Protein AF-A0A8T7E1N5-F1 (afdb_monomer_lite)

Structure (mmCIF, N/CA/C/O backbone):
data_AF-A0A8T7E1N5-F1
#
_entry.id   AF-A0A8T7E1N5-F1
#
loop_
_atom_site.group_PDB
_atom_site.id
_atom_site.type_symbol
_atom_site.label_atom_id
_atom_site.label_alt_id
_atom_site.label_comp_id
_atom_site.label_asym_id
_atom_site.label_entity_id
_atom_site.label_seq_id
_atom_site.pdbx_PDB_ins_code
_atom_site.Cartn_x
_atom_site.Cartn_y
_atom_site.Cartn_z
_atom_site.occupancy
_atom_site.B_iso_or_equiv
_atom_site.auth_seq_id
_atom_site.auth_comp_id
_atom_site.auth_asym_id
_atom_site.auth_atom_id
_atom_site.pdbx_PDB_model_num
ATOM 1 N N . SER A 1 1 ? 5.417 -6.962 4.179 1.00 89.25 1 SER A N 1
ATOM 2 C CA . SER A 1 1 ? 5.947 -7.867 3.129 1.00 89.25 1 SER A CA 1
ATOM 3 C C . SER A 1 1 ? 5.196 -9.184 3.129 1.00 89.25 1 SER A C 1
ATOM 5 O O . SER A 1 1 ? 4.909 -9.672 2.048 1.00 89.25 1 SER A O 1
ATOM 7 N N . LEU A 1 2 ? 4.830 -9.715 4.304 1.00 91.94 2 LEU A N 1
ATOM 8 C CA . LEU A 1 2 ? 3.988 -10.911 4.443 1.00 91.94 2 LEU A CA 1
ATOM 9 C C . LEU A 1 2 ? 2.690 -10.821 3.627 1.00 91.94 2 LEU A C 1
ATOM 11 O O . LEU A 1 2 ? 2.473 -11.670 2.775 1.00 91.94 2 LEU A O 1
ATOM 15 N N . GLY A 1 3 ? 1.906 -9.746 3.774 1.00 92.69 3 GLY A N 1
ATOM 16 C CA . GLY A 1 3 ? 0.669 -9.562 2.994 1.00 92.69 3 GLY A CA 1
ATOM 17 C C . GLY A 1 3 ? 0.861 -9.406 1.478 1.00 92.69 3 GLY A C 1
ATOM 18 O O . GLY A 1 3 ? -0.068 -9.621 0.713 1.00 92.69 3 GLY A O 1
ATOM 19 N N . ARG A 1 4 ? 2.085 -9.107 1.020 1.00 94.19 4 ARG A N 1
ATOM 20 C CA . ARG A 1 4 ? 2.441 -9.075 -0.413 1.00 94.19 4 ARG A CA 1
ATOM 21 C C . ARG A 1 4 ? 3.038 -10.388 -0.912 1.00 94.19 4 ARG A C 1
ATOM 23 O O . ARG A 1 4 ? 3.431 -10.453 -2.067 1.00 94.19 4 ARG A O 1
ATOM 30 N N . LEU A 1 5 ? 3.180 -11.387 -0.037 1.00 94.00 5 LEU A N 1
ATOM 31 C CA . LEU A 1 5 ? 3.915 -12.629 -0.303 1.00 94.00 5 LEU A CA 1
ATOM 32 C C . LEU A 1 5 ? 5.383 -12.385 -0.711 1.00 94.00 5 LEU A C 1
ATOM 34 O O . LEU A 1 5 ? 6.005 -13.180 -1.404 1.00 94.00 5 LEU A O 1
ATOM 38 N N . GLU A 1 6 ? 5.960 -11.279 -0.235 1.00 93.62 6 GLU A N 1
ATOM 39 C CA . GLU A 1 6 ? 7.342 -10.859 -0.509 1.00 93.62 6 GLU A CA 1
ATOM 40 C C . GLU A 1 6 ? 8.284 -11.113 0.681 1.00 93.62 6 GLU A C 1
ATOM 42 O O . GLU A 1 6 ? 9.422 -10.632 0.691 1.00 93.62 6 GLU A O 1
ATOM 47 N N . ALA A 1 7 ? 7.789 -11.737 1.752 1.00 92.44 7 ALA A N 1
ATOM 48 C CA . ALA A 1 7 ? 8.560 -11.922 2.973 1.00 92.44 7 ALA A CA 1
ATOM 49 C C . ALA A 1 7 ? 9.715 -12.910 2.771 1.00 92.44 7 ALA A C 1
ATOM 51 O O . ALA A 1 7 ? 9.622 -13.881 2.032 1.00 92.44 7 ALA A O 1
ATOM 52 N N . HIS A 1 8 ? 10.807 -12.654 3.480 1.00 89.94 8 HIS A N 1
ATOM 53 C CA . HIS A 1 8 ? 11.999 -13.497 3.513 1.00 89.94 8 HIS A CA 1
ATOM 54 C C . HIS A 1 8 ? 12.567 -13.490 4.942 1.00 89.94 8 HIS A C 1
ATOM 56 O O . HIS A 1 8 ? 12.111 -12.708 5.777 1.00 89.94 8 HIS A O 1
ATOM 62 N N . ALA A 1 9 ? 13.596 -14.293 5.225 1.00 87.44 9 ALA A N 1
ATOM 63 C CA . ALA A 1 9 ? 14.106 -14.534 6.586 1.00 87.44 9 ALA A CA 1
ATOM 64 C C . ALA A 1 9 ? 14.520 -13.283 7.397 1.00 87.44 9 ALA A C 1
ATOM 66 O O . ALA A 1 9 ? 14.620 -13.343 8.615 1.00 87.44 9 ALA A O 1
ATOM 67 N N . ALA A 1 10 ? 14.760 -12.142 6.744 1.00 87.06 10 ALA A N 1
ATOM 68 C CA . ALA A 1 10 ? 15.100 -10.878 7.407 1.00 87.06 10 ALA A CA 1
ATOM 69 C C . ALA A 1 10 ? 13.971 -9.829 7.337 1.00 87.06 10 ALA A C 1
ATOM 71 O O . ALA A 1 10 ? 14.229 -8.635 7.518 1.00 87.06 10 ALA A O 1
ATOM 72 N N . SER A 1 11 ? 12.744 -10.256 7.029 1.00 90.00 11 SER A N 1
ATOM 73 C CA . SER A 1 11 ? 11.534 -9.438 7.147 1.00 90.00 11 SER A CA 1
ATOM 74 C C . SER A 1 11 ? 11.062 -9.366 8.597 1.00 90.00 11 SER A C 1
ATOM 76 O O . SER A 1 11 ? 11.137 -10.341 9.338 1.00 90.00 11 SER A O 1
ATOM 78 N N . ASP A 1 12 ? 10.573 -8.196 8.980 1.00 91.12 12 ASP A N 1
ATOM 79 C CA . ASP A 1 12 ? 9.746 -7.981 10.159 1.00 91.12 12 ASP A CA 1
ATOM 80 C C . ASP A 1 12 ? 8.282 -8.362 9.892 1.00 91.12 12 ASP A C 1
ATOM 82 O O . ASP A 1 12 ? 7.822 -8.455 8.747 1.00 91.12 12 ASP A O 1
ATOM 86 N N . CYS A 1 13 ? 7.561 -8.612 10.980 1.00 91.88 13 CYS A N 1
ATOM 87 C CA . CYS A 1 13 ? 6.135 -8.880 11.006 1.00 91.88 13 CYS A CA 1
ATOM 88 C C . CYS A 1 13 ? 5.396 -7.608 11.441 1.00 91.88 13 CYS A C 1
ATOM 90 O O . CYS A 1 13 ? 5.174 -7.369 12.627 1.00 91.88 13 CYS A O 1
ATOM 92 N N . ASP A 1 14 ? 5.058 -6.770 10.459 1.00 92.88 14 ASP A N 1
ATOM 93 C CA . ASP A 1 14 ? 4.202 -5.598 10.653 1.00 92.88 14 ASP A CA 1
ATOM 94 C C . ASP A 1 14 ? 2.748 -6.053 10.857 1.00 92.88 14 ASP A C 1
ATOM 96 O O . ASP A 1 14 ? 2.143 -6.616 9.941 1.00 92.88 14 ASP A O 1
ATOM 100 N N . LEU A 1 15 ? 2.189 -5.810 12.048 1.00 93.44 15 LEU A N 1
ATOM 101 C CA . LEU A 1 15 ? 0.857 -6.278 12.435 1.00 93.44 15 LEU A CA 1
ATOM 102 C C . LEU A 1 15 ? -0.065 -5.132 12.834 1.00 93.44 15 LEU A C 1
ATOM 104 O O . LEU A 1 15 ? 0.279 -4.287 13.659 1.00 93.44 15 LEU A O 1
ATOM 108 N N . LEU A 1 16 ? -1.278 -5.155 12.286 1.00 93.88 16 LEU A N 1
ATOM 109 C CA . LEU A 1 16 ? -2.403 -4.375 12.787 1.00 93.88 16 LEU A CA 1
ATOM 110 C C . LEU A 1 16 ? -3.266 -5.287 13.657 1.00 93.88 16 LEU A C 1
ATOM 112 O O . LEU A 1 16 ? -3.739 -6.324 13.197 1.00 93.88 16 LEU A O 1
ATOM 116 N N . VAL A 1 17 ? -3.479 -4.892 14.910 1.00 93.50 17 VAL A N 1
ATOM 117 C CA . VAL A 1 17 ? -4.369 -5.600 15.838 1.00 93.50 17 VAL A CA 1
ATOM 118 C C . VAL A 1 17 ? -5.666 -4.819 15.920 1.00 93.50 17 VAL A C 1
ATOM 120 O O . VAL A 1 17 ? -5.665 -3.717 16.456 1.00 93.50 17 VAL A O 1
ATOM 123 N N . ALA A 1 18 ? -6.757 -5.362 15.387 1.00 92.62 18 ALA A N 1
ATOM 124 C CA . ALA A 1 18 ? -8.025 -4.650 15.254 1.00 92.62 18 ALA A CA 1
ATOM 125 C C . ALA A 1 18 ? -9.176 -5.360 15.982 1.00 92.62 18 ALA A C 1
ATOM 127 O O . ALA A 1 18 ? -9.194 -6.587 16.085 1.00 92.62 18 ALA A O 1
ATOM 128 N N . GLY A 1 19 ? -10.145 -4.584 16.474 1.00 90.44 19 GLY A N 1
ATOM 129 C CA . GLY A 1 19 ? -11.335 -5.099 17.152 1.00 90.44 19 GLY A CA 1
ATOM 130 C C . GLY A 1 19 ? -12.555 -4.189 17.000 1.00 90.44 19 GLY A C 1
ATOM 131 O O . GLY A 1 19 ? -12.433 -2.970 16.890 1.00 90.44 19 GLY A O 1
ATOM 132 N N . GLU A 1 20 ? -13.746 -4.794 16.998 1.00 85.81 20 GLU A N 1
ATOM 133 C CA . GLU A 1 20 ? -15.039 -4.081 16.938 1.00 85.81 20 GLU A CA 1
ATOM 134 C C . GLU A 1 20 ? -15.390 -3.380 18.264 1.00 85.81 20 GLU A C 1
ATOM 136 O O . GLU A 1 20 ? -16.176 -2.439 18.280 1.00 85.81 20 GLU A O 1
ATOM 141 N N . GLY A 1 21 ? -14.815 -3.833 19.380 1.00 83.69 21 GLY A N 1
ATOM 142 C CA . GLY A 1 21 ? -15.093 -3.322 20.721 1.00 83.69 21 GLY A CA 1
ATOM 143 C C . GLY A 1 21 ? -13.823 -3.080 21.538 1.00 83.69 21 GLY A C 1
ATOM 144 O O . GLY A 1 21 ? -12.715 -3.128 20.997 1.00 83.69 21 GLY A O 1
ATOM 145 N N . PRO A 1 22 ? -13.967 -2.823 22.851 1.00 81.25 22 PRO A N 1
ATOM 146 C CA . PRO A 1 22 ? -12.834 -2.685 23.751 1.00 81.25 22 PRO A CA 1
ATOM 147 C C . PRO A 1 22 ? -11.956 -3.934 23.689 1.00 81.25 22 PRO A C 1
ATOM 149 O O . PRO A 1 22 ? -12.393 -5.042 23.995 1.00 81.25 22 PRO A O 1
ATOM 152 N N . LEU A 1 23 ? -10.710 -3.741 23.279 1.00 85.75 23 LEU A N 1
ATOM 153 C CA . LEU A 1 23 ? -9.689 -4.769 23.335 1.00 85.75 23 LEU A CA 1
ATOM 154 C C . LEU A 1 23 ? -9.072 -4.774 24.736 1.00 85.75 23 LEU A C 1
ATOM 156 O O . LEU A 1 23 ? -8.854 -3.710 25.320 1.00 85.75 23 LEU A O 1
ATOM 160 N N . GLY A 1 24 ? -8.813 -5.965 25.281 1.00 84.38 24 GLY A N 1
ATOM 161 C CA . GLY A 1 24 ? -8.107 -6.094 26.556 1.00 84.38 24 GLY A CA 1
ATOM 162 C C . GLY A 1 24 ? -6.736 -5.423 26.476 1.00 84.38 24 GLY A C 1
ATOM 163 O O . GLY A 1 24 ? -6.079 -5.501 25.438 1.00 84.38 24 GLY A O 1
ATOM 164 N N . THR A 1 25 ? -6.296 -4.782 27.559 1.00 80.94 25 THR A N 1
ATOM 165 C CA . THR A 1 25 ? -5.024 -4.032 27.609 1.00 80.94 25 THR A CA 1
ATOM 166 C C . THR A 1 25 ? -3.816 -4.878 27.216 1.00 80.94 25 THR A C 1
ATOM 168 O O . THR A 1 25 ? -2.847 -4.360 26.669 1.00 80.94 25 THR A O 1
ATOM 171 N N . ASP A 1 26 ? -3.914 -6.190 27.423 1.00 90.25 26 ASP A N 1
ATOM 172 C CA . ASP A 1 26 ? -2.801 -7.120 27.264 1.00 90.25 26 ASP A CA 1
ATOM 173 C C . ASP A 1 26 ? -2.834 -7.857 25.917 1.00 90.25 26 ASP A C 1
ATOM 175 O O . ASP A 1 26 ? -1.908 -8.608 25.607 1.00 90.25 26 ASP A O 1
ATOM 179 N N . ILE A 1 27 ? -3.870 -7.649 25.083 1.00 91.25 27 ILE A N 1
ATOM 180 C CA . ILE A 1 27 ? -4.020 -8.405 23.825 1.00 91.25 27 ILE A CA 1
ATOM 181 C C . ILE A 1 27 ? -2.819 -8.204 22.909 1.00 91.25 27 ILE A C 1
ATOM 183 O O . ILE A 1 27 ? -2.374 -9.129 22.234 1.00 91.25 27 ILE A O 1
ATOM 187 N N . ARG A 1 28 ? -2.272 -6.987 22.911 1.00 90.44 28 ARG A N 1
ATOM 188 C CA . ARG A 1 28 ? -1.139 -6.648 22.071 1.00 90.44 28 ARG A CA 1
ATOM 189 C C . ARG A 1 28 ? 0.114 -7.394 22.515 1.00 90.44 28 ARG A C 1
ATOM 191 O O . ARG A 1 28 ? 0.729 -8.074 21.702 1.00 90.44 28 ARG A O 1
ATOM 198 N N . ALA A 1 29 ? 0.425 -7.333 23.808 1.00 90.62 29 ALA A N 1
ATOM 199 C CA . ALA A 1 29 ? 1.551 -8.058 24.383 1.00 90.62 29 ALA A CA 1
ATOM 200 C C . ALA A 1 29 ? 1.435 -9.572 24.133 1.00 90.62 29 ALA A C 1
ATOM 202 O O . ALA A 1 29 ? 2.428 -10.228 23.830 1.00 90.62 29 ALA A O 1
ATOM 203 N N . HIS A 1 30 ? 0.218 -10.119 24.197 1.00 92.25 30 HIS A N 1
ATOM 204 C CA . HIS A 1 30 ? -0.034 -11.524 23.897 1.00 92.25 30 HIS A CA 1
ATOM 205 C C . HIS A 1 30 ? 0.232 -11.883 22.424 1.00 92.25 30 HIS A C 1
ATOM 207 O O . HIS A 1 30 ? 0.884 -12.892 22.142 1.00 92.25 30 HIS A O 1
ATOM 213 N N . ILE A 1 31 ? -0.231 -11.057 21.480 1.00 91.81 31 ILE A N 1
ATOM 214 C CA . ILE A 1 31 ? 0.029 -11.254 20.045 1.00 91.81 31 ILE A CA 1
ATOM 215 C C . ILE A 1 31 ? 1.526 -11.136 19.754 1.00 91.81 31 ILE A C 1
ATOM 217 O O . ILE A 1 31 ? 2.079 -12.010 19.093 1.00 91.81 31 ILE A O 1
ATOM 221 N N . ASP A 1 32 ? 2.197 -10.119 20.296 1.00 90.12 32 ASP A N 1
ATOM 222 C CA . ASP A 1 32 ? 3.636 -9.928 20.099 1.00 90.12 32 ASP A CA 1
ATOM 223 C C . ASP A 1 32 ? 4.443 -11.120 20.651 1.00 90.12 32 ASP A C 1
ATOM 225 O O . ASP A 1 32 ? 5.369 -11.598 19.994 1.00 90.12 32 ASP A O 1
ATOM 229 N N . ALA A 1 33 ? 4.060 -11.660 21.816 1.00 92.00 33 ALA A N 1
ATOM 230 C CA . ALA A 1 33 ? 4.675 -12.862 22.383 1.00 92.00 33 ALA A CA 1
ATOM 231 C C . ALA A 1 33 ? 4.447 -14.108 21.509 1.00 92.00 33 ALA A C 1
ATOM 233 O O . ALA A 1 33 ? 5.361 -14.914 21.340 1.00 92.00 33 ALA A O 1
ATOM 234 N N . THR A 1 34 ? 3.255 -14.246 20.923 1.00 92.12 34 THR A N 1
ATOM 235 C CA . THR A 1 34 ? 2.924 -15.351 20.008 1.00 92.12 34 THR A CA 1
ATOM 236 C C . THR A 1 34 ? 3.766 -15.274 18.734 1.00 92.12 34 THR A C 1
ATOM 238 O O . THR A 1 34 ? 4.371 -16.256 18.323 1.00 92.12 34 THR A O 1
ATOM 241 N N . VAL A 1 35 ? 3.883 -14.085 18.143 1.00 90.00 35 VAL A N 1
ATOM 242 C CA . VAL A 1 35 ? 4.696 -13.839 16.941 1.00 90.00 35 VAL A CA 1
ATOM 243 C C . VAL A 1 35 ? 6.171 -14.136 17.210 1.00 90.00 35 VAL A C 1
ATOM 245 O O . VAL A 1 35 ? 6.831 -14.781 16.397 1.00 90.00 35 VAL A O 1
ATOM 248 N N . ALA A 1 36 ? 6.679 -13.719 18.372 1.00 91.12 36 ALA A N 1
ATOM 249 C CA . ALA A 1 36 ? 8.046 -14.014 18.780 1.00 91.12 36 ALA A CA 1
ATOM 250 C C . ALA A 1 36 ? 8.290 -15.522 18.978 1.00 91.12 36 ALA A C 1
ATOM 252 O O . ALA A 1 36 ? 9.360 -16.013 18.616 1.00 91.12 36 ALA A O 1
ATOM 253 N N . ALA A 1 37 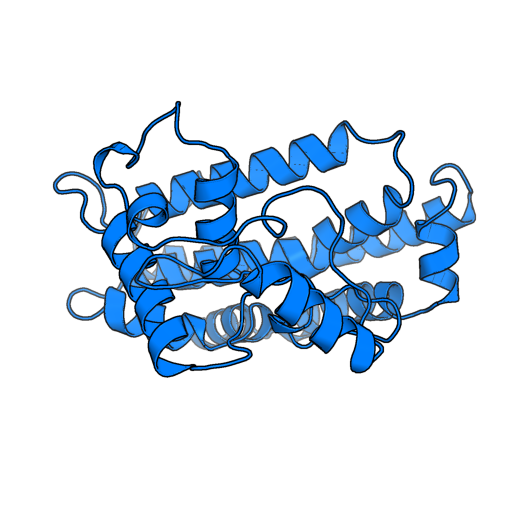? 7.311 -16.263 19.513 1.00 93.44 37 ALA A N 1
ATOM 254 C CA . ALA A 1 37 ? 7.402 -17.713 19.693 1.00 93.44 37 ALA A CA 1
ATOM 255 C C . ALA A 1 37 ? 7.502 -18.475 18.357 1.00 93.44 37 ALA A C 1
ATOM 257 O O . ALA A 1 37 ? 8.192 -19.488 18.288 1.00 93.44 37 ALA A O 1
ATOM 258 N N . GLU A 1 38 ? 6.907 -17.941 17.288 1.00 90.25 38 GLU A N 1
ATOM 259 C CA . GLU A 1 38 ? 7.023 -18.463 15.916 1.00 90.25 38 GLU A CA 1
ATOM 260 C C . GLU A 1 38 ? 8.344 -18.070 15.220 1.00 90.25 38 GLU A C 1
ATOM 262 O O . GLU A 1 38 ? 8.539 -18.309 14.028 1.00 90.25 38 GLU A O 1
ATOM 267 N N . GLY A 1 39 ? 9.273 -17.426 15.938 1.00 89.94 39 GLY A N 1
ATOM 268 C CA . GLY A 1 39 ? 10.560 -16.988 15.391 1.00 89.94 39 GLY A CA 1
ATOM 269 C C . GLY A 1 39 ? 10.454 -15.811 14.417 1.00 89.94 39 GLY A C 1
ATOM 270 O O . GLY A 1 39 ? 11.430 -15.478 13.739 1.00 89.94 39 GLY A O 1
ATOM 271 N N . LEU A 1 40 ? 9.290 -15.160 14.341 1.00 89.38 40 LEU A N 1
ATOM 272 C CA . LEU A 1 40 ? 9.094 -13.971 13.527 1.00 89.38 40 LEU A CA 1
ATOM 273 C C . LEU A 1 40 ? 9.632 -12.739 14.255 1.00 89.38 40 LEU A C 1
ATOM 275 O O . LEU A 1 40 ? 9.419 -12.529 15.450 1.00 89.38 40 LEU A O 1
ATOM 279 N N . ARG A 1 41 ? 10.319 -11.871 13.510 1.00 89.75 41 ARG A N 1
ATOM 280 C CA . ARG A 1 41 ? 10.803 -10.602 14.050 1.00 89.75 41 ARG A CA 1
ATOM 281 C C . ARG A 1 41 ? 9.623 -9.653 14.257 1.00 89.75 41 ARG A C 1
ATOM 283 O O . ARG A 1 41 ? 8.919 -9.345 13.300 1.00 89.75 41 ARG A O 1
ATOM 290 N N . ALA A 1 42 ? 9.454 -9.151 15.477 1.00 86.06 42 ALA A N 1
ATOM 291 C CA . ALA A 1 42 ? 8.433 -8.155 15.786 1.00 86.06 42 ALA A CA 1
ATOM 292 C C . ALA A 1 42 ? 8.594 -6.878 14.941 1.00 86.06 42 ALA A C 1
ATOM 294 O O . ALA A 1 42 ? 9.706 -6.519 14.528 1.00 86.06 42 ALA A O 1
ATOM 295 N N . ALA A 1 43 ? 7.475 -6.184 14.723 1.00 85.25 43 ALA A N 1
ATOM 296 C CA . ALA A 1 43 ? 7.471 -4.831 14.185 1.00 85.25 43 ALA A CA 1
ATOM 297 C C . ALA A 1 43 ? 8.355 -3.900 15.030 1.00 85.25 43 ALA A C 1
ATOM 299 O O . ALA A 1 43 ? 8.685 -4.172 16.190 1.00 85.25 43 ALA A O 1
ATOM 300 N N . LYS A 1 44 ? 8.729 -2.761 14.450 1.00 84.75 44 LYS A N 1
ATOM 301 C CA . LYS A 1 44 ? 9.399 -1.713 15.220 1.00 84.75 44 LYS A CA 1
ATOM 302 C C . LYS A 1 44 ? 8.479 -1.188 16.327 1.00 84.75 44 LYS A C 1
ATOM 304 O O . LYS A 1 44 ? 7.259 -1.203 16.195 1.00 84.75 44 LYS A O 1
ATOM 309 N N . ALA A 1 45 ? 9.087 -0.694 17.404 1.00 85.00 45 ALA A N 1
ATOM 310 C CA . ALA A 1 45 ? 8.379 -0.138 18.560 1.00 85.00 45 ALA A CA 1
ATOM 311 C C . ALA A 1 45 ? 7.749 1.245 18.295 1.00 85.00 45 ALA A C 1
ATOM 313 O O . ALA A 1 45 ? 7.231 1.870 19.218 1.00 85.00 45 ALA A O 1
ATOM 314 N N . ASP A 1 46 ? 7.806 1.733 17.057 1.00 84.94 46 ASP A N 1
ATOM 315 C CA . ASP A 1 46 ? 7.258 3.002 16.602 1.00 84.94 46 ASP A CA 1
ATOM 316 C C . ASP A 1 46 ? 6.328 2.829 15.386 1.00 84.94 46 ASP A C 1
ATOM 318 O O . ASP A 1 46 ? 6.282 1.791 14.722 1.00 84.94 46 ASP A O 1
ATOM 322 N N . GLY A 1 47 ? 5.568 3.881 15.082 1.00 86.81 47 GLY A N 1
ATOM 323 C CA . GLY A 1 47 ? 4.719 3.946 13.894 1.00 86.81 47 GLY A CA 1
ATOM 324 C C . GLY A 1 47 ? 3.318 3.361 14.074 1.00 86.81 47 GLY A C 1
ATOM 325 O O . GLY A 1 47 ? 2.804 3.210 15.176 1.00 86.81 47 GLY A O 1
ATOM 326 N N . ILE A 1 48 ? 2.659 3.081 12.950 1.00 90.19 48 ILE A N 1
ATOM 327 C CA . ILE A 1 48 ? 1.218 2.777 12.916 1.00 90.19 48 ILE A CA 1
ATOM 328 C C . ILE A 1 48 ? 0.854 1.396 13.467 1.00 90.19 48 ILE A C 1
ATOM 330 O O . ILE A 1 48 ? -0.317 1.143 13.749 1.00 90.19 48 ILE A O 1
ATOM 334 N N . TYR A 1 49 ? 1.851 0.523 13.603 1.00 90.88 49 TYR A N 1
ATOM 335 C CA . TYR A 1 49 ? 1.681 -0.868 13.994 1.00 90.88 49 TYR A CA 1
ATOM 336 C C . TYR A 1 49 ? 1.815 -1.085 15.487 1.00 90.88 49 TYR A C 1
ATOM 338 O O . TYR A 1 49 ? 1.812 -2.235 15.867 1.00 90.88 49 TYR A O 1
ATOM 346 N N . THR A 1 50 ? 1.986 -0.074 16.338 1.00 88.06 50 THR A N 1
ATOM 347 C CA . THR A 1 50 ? 2.241 -0.272 17.782 1.00 88.06 50 THR A CA 1
ATOM 348 C C . THR A 1 50 ? 0.971 -0.311 18.626 1.00 88.06 50 THR A C 1
ATOM 350 O O . THR A 1 50 ? 0.947 -0.918 19.692 1.00 88.06 50 THR A O 1
ATOM 353 N N . GLU A 1 51 ? -0.106 0.288 18.132 1.00 88.31 51 GLU A N 1
ATOM 354 C CA . GLU A 1 51 ? -1.368 0.419 18.852 1.00 88.31 51 GLU A CA 1
ATOM 355 C C . GLU A 1 51 ? -2.420 -0.541 18.304 1.00 88.31 51 GLU A C 1
ATOM 357 O O . GLU A 1 51 ? -2.376 -0.972 17.148 1.00 88.31 51 GLU A O 1
ATOM 362 N N . THR A 1 52 ? -3.391 -0.869 19.151 1.00 91.31 52 THR A N 1
ATOM 363 C CA . THR A 1 52 ? -4.597 -1.563 18.714 1.00 91.31 52 THR A CA 1
ATOM 364 C C . THR A 1 52 ? -5.539 -0.600 18.005 1.00 91.31 52 THR A C 1
ATOM 366 O O . THR A 1 52 ? -5.704 0.537 18.438 1.00 91.31 52 THR A O 1
ATOM 369 N N . LEU A 1 53 ? -6.211 -1.079 16.969 1.00 91.88 53 LEU A N 1
ATOM 370 C CA . LEU A 1 53 ? -7.108 -0.312 16.130 1.00 91.88 53 LEU A CA 1
ATOM 371 C C . LEU A 1 53 ? -8.569 -0.571 16.500 1.00 91.88 53 LEU A C 1
ATOM 373 O O . LEU A 1 53 ? -9.016 -1.720 16.557 1.00 91.88 53 LEU A O 1
ATOM 377 N N . ARG A 1 54 ? -9.331 0.505 16.697 1.00 91.62 54 ARG A N 1
ATOM 378 C CA . ARG A 1 54 ? -10.780 0.441 16.907 1.00 91.62 54 ARG A CA 1
ATOM 379 C C . ARG A 1 54 ? -11.515 0.956 15.685 1.00 91.62 54 ARG A C 1
ATOM 381 O O . ARG A 1 54 ? -11.159 1.991 15.121 1.00 91.62 54 ARG A O 1
ATOM 388 N N . ARG A 1 55 ? -12.586 0.258 15.308 1.00 92.38 55 ARG A N 1
ATOM 389 C CA . ARG A 1 55 ? -13.376 0.592 14.115 1.00 92.38 55 ARG A CA 1
ATOM 390 C C . ARG A 1 55 ? -13.949 2.009 14.179 1.00 92.38 55 ARG A C 1
ATOM 392 O O . ARG A 1 55 ? -13.888 2.737 13.198 1.00 92.38 55 ARG A O 1
ATOM 399 N N . THR A 1 56 ? -14.436 2.419 15.350 1.00 91.94 56 THR A N 1
ATOM 400 C CA . THR A 1 56 ? -15.025 3.749 15.578 1.00 91.94 56 THR A CA 1
ATOM 401 C C . THR A 1 56 ? -14.030 4.892 15.392 1.00 91.94 56 THR A C 1
ATOM 403 O O . THR A 1 56 ? -14.422 5.963 14.952 1.00 91.94 56 THR A O 1
ATOM 406 N N . GLU A 1 57 ? -12.754 4.680 15.721 1.00 90.94 57 GLU A N 1
ATOM 407 C CA . GLU A 1 57 ? -11.696 5.690 15.574 1.00 90.94 57 GLU A CA 1
ATOM 408 C C . GLU A 1 57 ? -11.212 5.768 14.119 1.00 90.94 57 GLU A C 1
ATOM 410 O O . GLU A 1 57 ? -10.980 6.856 13.589 1.00 90.94 57 GLU A O 1
ATOM 415 N N . LEU A 1 58 ? -11.102 4.607 13.462 1.00 93.00 58 LEU A N 1
ATOM 416 C CA . LEU A 1 58 ? -10.680 4.499 12.067 1.00 93.00 58 LEU A CA 1
ATOM 417 C C . LEU A 1 58 ? -11.697 5.115 11.097 1.00 93.00 58 LEU A C 1
ATOM 419 O O . LEU A 1 58 ? -11.302 5.715 10.098 1.00 93.00 58 LEU A O 1
ATOM 423 N N . LEU A 1 59 ? -12.988 4.932 11.386 1.00 94.81 59 LEU A N 1
ATOM 424 C CA . LEU A 1 59 ? -14.109 5.290 10.515 1.00 94.81 59 LEU A CA 1
ATOM 425 C C . LEU A 1 59 ? -14.898 6.504 11.021 1.00 94.81 59 LEU A C 1
ATOM 427 O O . LEU A 1 59 ? -16.047 6.691 10.627 1.00 94.81 59 LEU A O 1
ATOM 431 N N . ASP A 1 60 ? -14.310 7.323 11.895 1.00 94.56 60 ASP A N 1
ATOM 432 C CA . ASP A 1 60 ? -14.947 8.537 12.410 1.00 94.56 60 ASP A CA 1
ATOM 433 C C . ASP A 1 60 ? -15.312 9.487 11.246 1.00 94.56 60 ASP A C 1
ATOM 435 O O . ASP A 1 60 ? -14.414 9.993 10.560 1.00 94.56 60 ASP A O 1
ATOM 439 N N . PRO A 1 61 ? -16.607 9.752 10.981 1.00 94.06 61 PRO A N 1
ATOM 440 C CA . PRO A 1 61 ? -17.019 10.640 9.896 1.00 94.06 61 PRO A CA 1
ATOM 441 C C . PRO A 1 61 ? -16.510 12.075 10.069 1.00 94.06 61 PRO A C 1
ATOM 443 O O . PRO A 1 61 ? -16.280 12.755 9.072 1.00 94.06 61 PRO A O 1
ATOM 446 N N . ALA A 1 62 ? -16.279 12.532 11.306 1.00 93.25 62 ALA A N 1
ATOM 447 C CA . ALA A 1 62 ? -15.789 13.884 11.583 1.00 93.25 62 ALA A CA 1
ATOM 448 C C . ALA A 1 62 ? -14.340 14.105 11.115 1.00 93.25 62 ALA A C 1
ATOM 450 O O . ALA A 1 62 ? -13.884 15.245 11.012 1.00 93.25 62 ALA A O 1
ATOM 451 N N . ARG A 1 63 ? -13.604 13.025 10.823 1.00 92.50 63 ARG A N 1
ATOM 452 C CA . ARG A 1 63 ? -12.226 13.083 10.316 1.00 92.50 63 ARG A CA 1
ATOM 453 C C . ARG A 1 63 ? -12.148 13.118 8.794 1.00 92.50 63 ARG A C 1
ATOM 455 O O . ARG A 1 63 ? -11.073 13.374 8.255 1.00 92.50 63 ARG A O 1
ATOM 462 N N . ARG A 1 64 ? -13.263 12.889 8.095 1.00 92.06 64 ARG A N 1
ATOM 463 C CA . ARG A 1 64 ? -13.296 12.835 6.632 1.00 92.06 64 ARG A CA 1
ATOM 464 C C . ARG A 1 64 ? -12.884 14.178 6.033 1.00 92.06 64 ARG A C 1
ATOM 466 O O . ARG A 1 64 ? -13.479 15.202 6.345 1.00 92.06 64 ARG A O 1
ATOM 473 N N . GLY A 1 65 ? -11.829 14.167 5.215 1.00 87.94 65 GLY A N 1
ATOM 474 C CA . GLY A 1 65 ? -11.252 15.376 4.611 1.00 87.94 65 GLY A CA 1
ATOM 475 C C . GLY A 1 65 ? -10.555 16.324 5.600 1.00 87.94 65 GLY A C 1
ATOM 476 O O . GLY A 1 65 ? -10.147 17.419 5.218 1.00 87.94 65 GLY A O 1
ATOM 477 N N . SER A 1 66 ? -10.399 15.942 6.873 1.00 91.38 66 SER A N 1
ATOM 478 C CA . SER A 1 66 ? -9.806 16.817 7.884 1.00 91.38 66 SER A CA 1
ATOM 479 C C . SER A 1 66 ? -8.287 16.917 7.734 1.00 91.38 66 SER A C 1
ATOM 481 O O . SER A 1 66 ? -7.564 15.919 7.745 1.00 91.38 66 SER A O 1
ATOM 483 N N . LEU A 1 67 ? -7.775 18.150 7.700 1.00 90.31 67 LEU A N 1
ATOM 484 C CA . LEU A 1 67 ? -6.334 18.424 7.778 1.00 90.31 67 LEU A CA 1
ATOM 485 C C . LEU A 1 67 ? -5.737 18.082 9.151 1.00 90.31 67 LEU A C 1
ATOM 487 O O . LEU A 1 67 ? -4.532 17.875 9.257 1.00 90.31 67 LEU A O 1
ATOM 491 N N . ALA A 1 68 ? -6.571 18.043 10.194 1.00 92.50 68 ALA A N 1
ATOM 492 C CA . ALA A 1 68 ? -6.167 17.757 11.569 1.00 92.50 68 ALA A CA 1
ATOM 493 C C . ALA A 1 68 ? -6.307 16.271 11.934 1.00 92.50 68 ALA A C 1
ATOM 495 O O . ALA A 1 68 ? -6.190 15.904 13.103 1.00 92.50 68 ALA A O 1
ATOM 496 N N . GLU A 1 69 ? -6.590 15.413 10.955 1.00 92.81 69 GLU A N 1
ATOM 497 C CA . GLU A 1 69 ? -6.652 13.981 11.185 1.00 92.81 69 GLU A CA 1
ATOM 498 C C . GLU A 1 69 ? -5.308 13.434 11.718 1.00 92.81 69 GLU A C 1
ATOM 500 O O . GLU A 1 69 ? -4.251 13.741 11.155 1.00 92.81 69 GLU A O 1
ATOM 505 N N . PRO A 1 70 ? -5.317 12.581 12.763 1.00 90.88 70 PRO A N 1
ATOM 506 C CA . PRO A 1 70 ? -4.100 11.937 13.234 1.00 90.88 70 PRO A CA 1
ATOM 507 C C . PRO A 1 70 ? -3.447 11.083 12.142 1.00 90.88 70 PRO A C 1
ATOM 509 O O . PRO A 1 70 ? -4.068 10.192 11.560 1.00 90.88 70 PRO A O 1
ATOM 512 N N . ALA A 1 71 ? -2.146 11.289 11.922 1.00 89.19 71 ALA A N 1
ATOM 513 C CA . ALA A 1 71 ? -1.380 10.557 10.909 1.00 89.19 71 ALA A CA 1
ATOM 514 C C . ALA A 1 71 ? -1.441 9.026 11.086 1.00 89.19 71 ALA A C 1
ATOM 516 O O . ALA A 1 71 ? -1.341 8.287 10.105 1.00 89.19 71 ALA A O 1
ATOM 517 N N . GLY A 1 72 ? -1.615 8.553 12.326 1.00 90.81 72 GLY A N 1
ATOM 518 C CA . GLY A 1 72 ? -1.776 7.136 12.643 1.00 90.81 72 GLY A CA 1
ATOM 519 C C . GLY A 1 72 ? -3.016 6.521 11.997 1.00 90.81 72 GLY A C 1
ATOM 520 O O . GLY A 1 72 ? -2.921 5.458 11.394 1.00 90.81 72 GLY A O 1
ATOM 521 N N . ASP A 1 73 ? -4.157 7.202 12.052 1.00 91.88 73 ASP A N 1
ATOM 522 C CA . ASP A 1 73 ? -5.434 6.646 11.590 1.00 91.88 73 ASP A CA 1
ATOM 523 C C . ASP A 1 73 ? -5.506 6.616 10.069 1.00 91.88 73 ASP A C 1
ATOM 525 O O . ASP A 1 73 ? -5.785 5.574 9.470 1.00 91.88 73 ASP A O 1
ATOM 529 N N . PHE A 1 74 ? -5.100 7.721 9.448 1.00 91.81 74 PHE A N 1
ATOM 530 C CA . PHE A 1 74 ? -4.869 7.798 8.012 1.00 91.81 74 PHE A CA 1
ATOM 531 C C . PHE A 1 74 ? -3.897 6.712 7.520 1.00 91.81 74 PHE A C 1
ATOM 533 O O . PHE A 1 74 ? -4.194 5.973 6.579 1.00 91.81 74 PHE A O 1
ATOM 540 N N . GLY A 1 75 ? -2.747 6.559 8.188 1.00 94.12 75 GLY A N 1
ATOM 541 C CA . GLY A 1 75 ? -1.749 5.556 7.826 1.00 94.12 75 GLY A CA 1
ATOM 542 C C . GLY A 1 75 ? -2.261 4.118 7.948 1.00 94.12 75 GLY A C 1
ATOM 543 O O . GLY A 1 75 ? -1.911 3.281 7.118 1.00 94.12 75 GLY A O 1
ATOM 544 N N . ARG A 1 76 ? -3.117 3.826 8.936 1.00 95.50 76 ARG A N 1
ATOM 545 C CA . ARG A 1 76 ? -3.740 2.503 9.119 1.00 95.50 76 ARG A CA 1
ATOM 546 C C . ARG A 1 76 ? -4.781 2.202 8.044 1.00 95.50 76 ARG A C 1
ATOM 548 O O . ARG A 1 76 ? -4.781 1.082 7.540 1.00 95.50 76 ARG A O 1
ATOM 555 N N . ARG A 1 77 ? -5.601 3.178 7.624 1.00 96.56 77 ARG A N 1
ATOM 556 C CA . ARG A 1 77 ? -6.501 2.992 6.466 1.00 96.56 77 ARG A CA 1
ATOM 557 C C . ARG A 1 77 ? -5.709 2.684 5.200 1.00 96.56 77 ARG A C 1
ATOM 559 O O . ARG A 1 77 ? -6.016 1.714 4.516 1.00 96.56 77 ARG A O 1
ATOM 566 N N . MET A 1 78 ? -4.635 3.429 4.937 1.00 96.88 78 MET A N 1
ATOM 567 C CA . MET A 1 78 ? -3.764 3.149 3.790 1.00 96.88 78 MET A CA 1
ATOM 568 C C . MET A 1 78 ? -3.119 1.763 3.878 1.00 96.88 78 MET A C 1
ATOM 570 O O . MET A 1 78 ? -3.098 1.042 2.885 1.00 96.88 78 MET A O 1
ATOM 574 N N . ALA A 1 79 ? -2.641 1.346 5.053 1.00 95.12 79 ALA A N 1
ATOM 575 C CA . ALA A 1 79 ? -2.088 0.005 5.238 1.00 95.12 79 ALA A CA 1
ATOM 576 C C . ALA A 1 79 ? -3.119 -1.100 4.937 1.00 95.12 79 ALA A C 1
ATOM 578 O O . ALA A 1 79 ? -2.786 -2.068 4.255 1.00 95.12 79 ALA A O 1
ATOM 579 N N . LEU A 1 80 ? -4.375 -0.931 5.373 1.00 96.88 80 LEU A N 1
ATOM 580 C CA . LEU A 1 80 ? -5.463 -1.876 5.094 1.00 96.88 80 LEU A CA 1
ATOM 581 C C . LEU A 1 80 ? -5.777 -2.008 3.595 1.00 96.88 80 LEU A C 1
ATOM 583 O O . LEU A 1 80 ? -6.066 -3.111 3.136 1.00 96.88 80 LEU A O 1
ATOM 587 N N . LEU A 1 81 ? -5.717 -0.911 2.834 1.00 98.06 81 LEU A N 1
ATOM 588 C CA . LEU A 1 81 ? -6.069 -0.902 1.406 1.00 98.06 81 LEU A CA 1
ATOM 589 C C . LEU A 1 81 ? -4.896 -1.266 0.481 1.00 98.06 81 LEU A C 1
ATOM 591 O O . LEU A 1 81 ? -5.090 -1.819 -0.604 1.00 98.06 81 LEU A O 1
ATOM 595 N N . LEU A 1 82 ? -3.663 -0.949 0.873 1.00 97.38 82 LEU A N 1
ATOM 596 C CA . LEU A 1 82 ? -2.503 -1.162 0.012 1.00 97.38 82 LEU A CA 1
ATOM 597 C C . LEU A 1 82 ? -2.103 -2.632 -0.036 1.00 97.38 82 LEU A C 1
ATOM 599 O O . LEU A 1 82 ? -2.072 -3.213 -1.116 1.00 97.38 82 LEU A O 1
ATOM 603 N N . ASP A 1 83 ? -1.751 -3.218 1.107 1.00 95.06 83 ASP A N 1
ATOM 604 C CA . ASP A 1 83 ? -1.037 -4.496 1.120 1.00 95.06 83 ASP A CA 1
ATOM 605 C C . ASP A 1 83 ? -1.214 -5.352 2.385 1.00 95.06 83 ASP A C 1
ATOM 607 O O . ASP A 1 83 ? -0.441 -6.293 2.606 1.00 95.06 83 ASP A O 1
ATOM 611 N N . ALA A 1 84 ? -2.218 -5.049 3.211 1.00 95.94 84 ALA A N 1
ATOM 612 C CA . ALA A 1 84 ? -2.597 -5.906 4.326 1.00 95.94 84 ALA A CA 1
ATOM 613 C C . ALA A 1 84 ? -3.234 -7.219 3.843 1.00 95.94 84 ALA A C 1
ATOM 615 O O . ALA A 1 84 ? -3.923 -7.259 2.826 1.00 95.94 84 ALA A O 1
ATOM 616 N N . ALA A 1 85 ? -3.039 -8.277 4.627 1.00 95.69 85 ALA A N 1
ATOM 617 C CA . ALA A 1 85 ? -3.710 -9.559 4.464 1.00 95.69 85 ALA A CA 1
ATOM 618 C C . ALA A 1 85 ? -4.176 -10.067 5.832 1.00 95.69 85 ALA A C 1
ATOM 620 O O . ALA A 1 85 ? -3.524 -9.805 6.850 1.00 95.69 85 ALA A O 1
ATOM 621 N N . ALA A 1 86 ? -5.289 -10.800 5.858 1.00 95.44 86 ALA A N 1
ATOM 622 C CA . ALA A 1 86 ? -5.793 -11.405 7.081 1.00 95.44 86 ALA A CA 1
ATOM 623 C C . ALA A 1 86 ? -4.856 -12.518 7.568 1.00 95.44 86 ALA A C 1
ATOM 625 O O . ALA A 1 86 ? -4.548 -13.454 6.835 1.00 95.44 86 ALA A O 1
ATOM 626 N N . ILE A 1 87 ? -4.452 -12.441 8.835 1.00 92.88 87 ILE A N 1
ATOM 627 C CA . ILE A 1 87 ? -3.821 -13.566 9.546 1.00 92.88 87 ILE A CA 1
ATOM 628 C C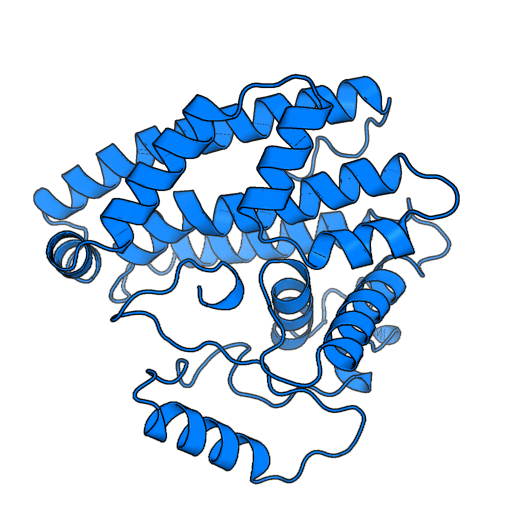 . ILE A 1 87 ? -4.891 -14.403 10.244 1.00 92.88 87 ILE A C 1
ATOM 630 O O . ILE A 1 87 ? -4.801 -15.626 10.312 1.00 92.88 87 ILE A O 1
ATOM 634 N N . SER A 1 88 ? -5.928 -13.741 10.753 1.00 91.62 88 SER A N 1
ATOM 635 C CA . SER A 1 88 ? -7.068 -14.368 11.401 1.00 91.62 88 SER A CA 1
ATOM 636 C C . SER A 1 88 ? -8.359 -13.679 10.975 1.00 91.62 88 SER A C 1
ATOM 638 O O . SER A 1 88 ? -8.370 -12.498 10.631 1.00 91.62 88 SER A O 1
ATOM 640 N N . ASN A 1 89 ? -9.452 -14.445 11.006 1.00 93.75 89 ASN A N 1
ATOM 641 C CA . ASN A 1 89 ? -10.811 -13.957 10.779 1.00 93.75 89 ASN A CA 1
ATOM 642 C C . ASN A 1 89 ? -10.982 -13.144 9.475 1.00 93.75 89 ASN A C 1
ATOM 644 O O . ASN A 1 89 ? -11.437 -11.999 9.491 1.00 93.75 89 ASN A O 1
ATOM 648 N N . ASP A 1 90 ? -10.634 -13.763 8.341 1.00 95.88 90 ASP A N 1
ATOM 649 C CA . ASP A 1 90 ? -10.714 -13.162 6.999 1.00 95.88 90 ASP A CA 1
ATOM 650 C C . ASP A 1 90 ? -12.060 -12.465 6.695 1.00 95.88 90 ASP A C 1
ATOM 652 O O . ASP A 1 90 ? -12.033 -11.331 6.216 1.00 95.88 90 ASP A O 1
ATOM 656 N N . PRO A 1 91 ? -13.241 -13.017 7.056 1.00 95.62 91 PRO A N 1
ATOM 657 C CA . PRO A 1 91 ? -14.508 -12.317 6.829 1.00 95.62 91 PRO A CA 1
ATOM 658 C C . PRO A 1 91 ? -14.610 -10.966 7.552 1.00 95.62 91 PRO A C 1
ATOM 660 O O . PRO A 1 91 ? -15.175 -10.014 7.013 1.00 95.62 91 PRO A O 1
ATOM 663 N N . VAL A 1 92 ? -14.061 -10.856 8.768 1.00 94.75 92 VAL A N 1
ATOM 664 C CA . VAL A 1 92 ? -14.032 -9.587 9.511 1.00 94.75 92 VAL A CA 1
ATOM 665 C C . VAL A 1 92 ? -13.033 -8.623 8.885 1.00 94.75 92 VAL A C 1
ATOM 667 O O . VAL A 1 92 ? -13.364 -7.454 8.707 1.00 94.75 92 VAL A O 1
ATOM 670 N N . PHE A 1 93 ? -11.852 -9.100 8.496 1.00 96.25 93 PHE A N 1
ATOM 671 C CA . PHE A 1 93 ? -10.859 -8.279 7.802 1.00 96.25 93 PHE A CA 1
ATOM 672 C C . PHE A 1 93 ? -11.405 -7.683 6.494 1.00 96.25 93 PHE A C 1
ATOM 674 O O . PHE A 1 93 ? -11.306 -6.474 6.282 1.0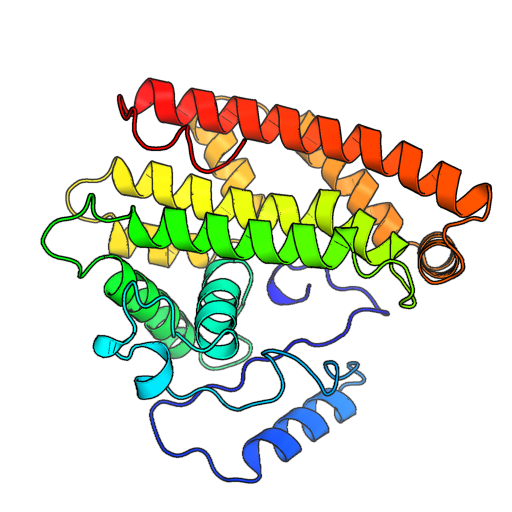0 96.25 93 PHE A O 1
ATOM 681 N N . ARG A 1 94 ? -12.058 -8.496 5.653 1.00 96.69 94 ARG A N 1
ATOM 682 C CA . ARG A 1 94 ? -12.678 -8.022 4.404 1.00 96.69 94 ARG A CA 1
ATOM 683 C C . ARG A 1 94 ? -13.784 -7.006 4.654 1.00 96.69 94 ARG A C 1
ATOM 685 O O . ARG A 1 94 ? -13.878 -6.015 3.935 1.00 96.69 94 ARG A O 1
ATOM 692 N N . ARG A 1 95 ? -14.594 -7.209 5.702 1.00 96.25 95 ARG A N 1
ATOM 693 C CA . ARG A 1 95 ? -15.591 -6.213 6.118 1.00 96.25 95 ARG A CA 1
ATOM 694 C C . ARG A 1 95 ? -14.927 -4.885 6.479 1.00 96.25 95 ARG A C 1
ATOM 696 O O . ARG A 1 95 ? -15.389 -3.857 6.014 1.00 96.25 95 ARG A O 1
ATOM 703 N N . TRP A 1 96 ? -13.819 -4.899 7.219 1.00 96.62 96 TRP A N 1
ATOM 704 C CA . TRP A 1 96 ? -13.080 -3.676 7.548 1.00 96.62 96 TRP A CA 1
ATOM 705 C C . TRP A 1 96 ? -12.532 -2.960 6.313 1.00 96.62 96 TRP A C 1
ATOM 707 O O . TRP A 1 96 ? -12.629 -1.739 6.232 1.00 96.62 96 TRP A O 1
ATOM 717 N N . GLN A 1 97 ? -11.977 -3.692 5.342 1.00 97.56 97 GLN A N 1
ATOM 718 C CA . GLN A 1 97 ? -11.541 -3.090 4.077 1.00 97.56 97 GLN A CA 1
ATOM 719 C C . GLN A 1 97 ? -12.714 -2.434 3.340 1.00 97.56 97 GLN A C 1
ATOM 721 O O . GLN A 1 97 ? -12.596 -1.289 2.907 1.00 97.56 97 GLN A O 1
ATOM 726 N N . ARG A 1 98 ? -13.857 -3.126 3.260 1.00 97.56 98 ARG A N 1
ATOM 727 C CA . ARG A 1 98 ? -15.090 -2.579 2.687 1.00 97.56 98 ARG A CA 1
ATOM 728 C C . ARG A 1 98 ? -15.556 -1.326 3.426 1.00 97.56 98 ARG A C 1
ATOM 730 O O . ARG A 1 98 ? -15.821 -0.325 2.779 1.00 97.56 98 ARG A O 1
ATOM 737 N N . ASP A 1 99 ? -15.621 -1.354 4.753 1.00 97.12 99 ASP A N 1
ATOM 738 C CA . ASP A 1 99 ? -16.081 -0.210 5.545 1.00 97.12 99 ASP A CA 1
ATOM 739 C C . ASP A 1 99 ? -15.172 1.016 5.358 1.00 97.12 99 ASP A C 1
ATOM 741 O O . ASP A 1 99 ? -15.638 2.153 5.337 1.00 97.12 99 ASP A O 1
ATOM 745 N N . VAL A 1 100 ? -13.857 0.797 5.220 1.00 97.38 100 VAL A N 1
ATOM 746 C CA . VAL A 1 100 ? -12.902 1.865 4.898 1.00 97.38 100 VAL A CA 1
ATOM 747 C C . VAL A 1 100 ? -13.203 2.454 3.520 1.00 97.38 100 VAL A C 1
ATOM 749 O O . VAL A 1 100 ? -13.201 3.674 3.377 1.00 97.38 100 VAL A O 1
ATOM 752 N N . LEU A 1 101 ? -13.479 1.617 2.516 1.00 97.12 101 LEU A N 1
ATOM 753 C CA . LEU A 1 101 ? -13.876 2.084 1.186 1.00 97.12 101 LEU A CA 1
ATOM 754 C C . LEU A 1 101 ? -15.195 2.869 1.247 1.00 97.12 101 LEU A C 1
ATOM 756 O O . LEU A 1 101 ? -15.243 3.987 0.746 1.00 97.12 101 LEU A O 1
ATOM 760 N N . GLU A 1 102 ? -16.215 2.351 1.937 1.00 96.12 102 GLU A N 1
ATOM 761 C CA . GLU A 1 102 ? -17.493 3.043 2.167 1.00 96.12 102 GLU A CA 1
ATOM 762 C C . GLU A 1 102 ? -17.290 4.402 2.841 1.00 96.12 102 GLU A C 1
ATOM 764 O O . GLU A 1 102 ? -17.917 5.396 2.471 1.00 96.12 102 GLU A O 1
ATOM 769 N N . TRP A 1 103 ? -16.376 4.481 3.811 1.00 96.00 103 TRP A N 1
ATOM 770 C CA . TRP A 1 103 ? -16.038 5.740 4.462 1.00 96.00 103 TRP A CA 1
ATOM 771 C C . TRP A 1 103 ? -15.446 6.758 3.483 1.00 96.00 103 TRP A C 1
ATOM 773 O O . TRP A 1 103 ? -15.752 7.943 3.614 1.00 96.00 103 TRP A O 1
ATOM 783 N N . TYR A 1 104 ? -14.643 6.325 2.509 1.00 94.75 104 TYR A N 1
ATOM 784 C CA . TYR A 1 104 ? -14.099 7.200 1.467 1.00 94.75 104 TYR A CA 1
ATOM 785 C C . TYR A 1 104 ? -15.156 7.630 0.444 1.00 94.75 104 TYR A C 1
ATOM 787 O O . TYR A 1 104 ? -15.107 8.765 -0.022 1.00 94.75 104 TYR A O 1
ATOM 795 N N . THR A 1 105 ? -16.120 6.763 0.124 1.00 92.81 105 THR A N 1
ATOM 796 C CA . THR A 1 105 ? -17.122 7.013 -0.926 1.00 92.81 105 THR A CA 1
ATOM 797 C C . THR A 1 105 ? -18.405 7.674 -0.430 1.00 92.81 105 THR A C 1
ATOM 799 O O . THR A 1 105 ? -19.229 8.096 -1.232 1.00 92.81 105 THR A O 1
ATOM 802 N N . ALA A 1 106 ? -18.616 7.775 0.882 1.00 91.25 106 ALA A N 1
ATOM 803 C CA . ALA A 1 106 ? -19.838 8.334 1.462 1.00 91.25 106 ALA A CA 1
ATOM 804 C C . ALA A 1 106 ? -19.907 9.880 1.448 1.00 91.25 106 ALA A C 1
ATOM 806 O O . ALA A 1 106 ? -20.714 10.457 2.180 1.00 91.25 106 ALA A O 1
ATOM 807 N N . ALA A 1 107 ? -19.044 10.572 0.695 1.00 77.19 107 ALA A N 1
ATOM 808 C CA . ALA A 1 107 ? -19.101 12.024 0.531 1.00 77.19 107 ALA A CA 1
ATOM 809 C C . ALA A 1 107 ? -20.145 12.402 -0.548 1.00 77.19 107 ALA A C 1
ATOM 811 O O . ALA A 1 107 ? -20.054 11.897 -1.662 1.00 77.19 107 ALA A O 1
ATOM 812 N N . PRO A 1 108 ? -21.135 13.265 -0.243 1.00 64.12 108 PRO A N 1
ATOM 813 C CA . PRO A 1 108 ? -22.286 13.498 -1.123 1.00 64.12 108 PRO A CA 1
ATOM 814 C C . PRO A 1 108 ? -22.003 14.318 -2.397 1.00 64.12 108 PRO A C 1
ATOM 816 O O . PRO A 1 108 ? -22.781 14.209 -3.339 1.00 64.12 108 PRO A O 1
ATOM 819 N N . ASP A 1 109 ? -20.914 15.096 -2.450 1.00 64.31 109 ASP A N 1
ATOM 820 C CA . ASP A 1 109 ? -20.692 16.115 -3.497 1.00 64.31 109 ASP A CA 1
ATOM 821 C C . ASP A 1 109 ? -19.383 15.945 -4.299 1.00 64.31 109 ASP A C 1
ATOM 823 O O . ASP A 1 109 ? -19.043 16.791 -5.128 1.00 64.31 109 ASP A O 1
ATOM 827 N N . GLU A 1 110 ? -18.631 14.863 -4.084 1.00 61.41 110 GLU A N 1
ATOM 828 C CA . GLU A 1 110 ? -17.379 14.592 -4.804 1.00 61.41 110 GLU A CA 1
ATOM 829 C C . GLU A 1 110 ? -17.545 13.431 -5.788 1.00 61.41 110 GLU A C 1
ATOM 831 O O . GLU A 1 110 ? -18.364 12.533 -5.585 1.00 61.41 110 GLU A O 1
ATOM 836 N N . ALA A 1 111 ? -16.733 13.415 -6.855 1.00 68.81 111 ALA A N 1
ATOM 837 C CA . ALA A 1 111 ? -16.558 12.192 -7.632 1.00 68.81 111 ALA A CA 1
ATOM 838 C C . ALA A 1 111 ? -16.198 11.070 -6.647 1.00 68.81 111 ALA A C 1
ATOM 840 O O . ALA A 1 111 ? -15.259 11.233 -5.872 1.00 68.81 111 ALA A O 1
ATOM 841 N N . THR A 1 112 ? -16.949 9.964 -6.666 1.00 81.75 112 THR A N 1
ATOM 842 C CA . THR A 1 112 ? -17.066 8.972 -5.575 1.00 81.75 112 THR A CA 1
ATOM 843 C C . THR A 1 112 ? -15.739 8.492 -4.976 1.00 81.75 112 THR A C 1
ATOM 845 O O . THR A 1 112 ? -15.695 8.074 -3.826 1.00 81.75 112 THR A O 1
ATOM 848 N N . TRP A 1 113 ? -14.641 8.578 -5.727 1.00 90.75 113 TRP A N 1
ATOM 849 C CA . TRP A 1 113 ? -13.321 8.095 -5.336 1.00 90.75 113 TRP A CA 1
ATOM 850 C C . TRP A 1 113 ? -12.262 9.183 -5.108 1.00 90.75 113 TRP A C 1
ATOM 852 O O . TRP A 1 113 ? -11.127 8.850 -4.763 1.00 90.75 113 TRP A O 1
ATOM 862 N N . GLN A 1 114 ? -12.591 10.464 -5.302 1.00 90.25 114 GLN A N 1
ATOM 863 C CA . GLN A 1 114 ? -11.614 11.557 -5.296 1.00 90.25 114 GLN A CA 1
ATOM 864 C C . GLN A 1 114 ? -10.890 11.670 -3.954 1.00 90.25 114 GLN A C 1
ATOM 866 O O . GLN A 1 114 ? -9.662 11.688 -3.932 1.00 90.25 114 GLN A O 1
ATOM 871 N N . LEU A 1 115 ? -11.623 11.622 -2.839 1.00 92.00 115 LEU A N 1
ATOM 872 C CA . LEU A 1 115 ? -11.016 11.668 -1.513 1.00 92.00 115 LEU A CA 1
ATOM 873 C C . LEU A 1 115 ? -9.985 10.548 -1.297 1.00 92.00 115 LEU A C 1
ATOM 875 O O . LEU A 1 115 ? -8.918 10.801 -0.745 1.00 92.00 115 LEU A O 1
ATOM 879 N N . LEU A 1 116 ? -10.269 9.317 -1.745 1.00 94.56 116 LEU A N 1
ATOM 880 C CA . LEU A 1 116 ? -9.320 8.200 -1.644 1.00 94.56 116 LEU A CA 1
ATOM 881 C C . LEU A 1 116 ? -8.080 8.436 -2.514 1.00 94.56 116 LEU A C 1
ATOM 883 O O . LEU A 1 116 ? -6.964 8.133 -2.092 1.00 94.56 116 LEU A O 1
ATOM 887 N N . ILE A 1 117 ? -8.267 8.977 -3.718 1.00 93.88 117 ILE A N 1
ATOM 888 C CA . ILE A 1 117 ? -7.178 9.333 -4.631 1.00 93.88 117 ILE A CA 1
ATOM 889 C C . ILE A 1 117 ? -6.275 10.399 -3.989 1.00 93.88 117 ILE A C 1
ATOM 891 O O . ILE A 1 117 ? -5.055 10.214 -3.932 1.00 93.88 117 ILE A O 1
ATOM 895 N N . ASP A 1 118 ? -6.858 11.462 -3.439 1.00 92.62 118 ASP A N 1
ATOM 896 C CA . ASP A 1 118 ? -6.130 12.551 -2.785 1.00 92.62 118 ASP A CA 1
ATOM 897 C C . ASP A 1 118 ? -5.364 12.055 -1.555 1.00 92.62 118 ASP A C 1
ATOM 899 O O . ASP A 1 118 ? -4.184 12.370 -1.372 1.00 92.62 118 ASP A O 1
ATOM 903 N N . ASP A 1 119 ? -5.992 11.200 -0.749 1.00 94.38 119 ASP A N 1
ATOM 904 C CA . ASP A 1 119 ? -5.364 10.588 0.416 1.00 94.38 119 ASP A CA 1
ATOM 905 C C . ASP A 1 119 ? -4.234 9.626 0.036 1.00 94.38 119 ASP A C 1
ATOM 907 O O . ASP A 1 119 ? -3.172 9.626 0.665 1.00 94.38 119 ASP A O 1
ATOM 911 N N . LEU A 1 120 ? -4.399 8.851 -1.033 1.00 95.81 120 LEU A N 1
ATOM 912 C CA . LEU A 1 120 ? -3.336 8.008 -1.568 1.00 95.81 120 LEU A CA 1
ATOM 913 C C . LEU A 1 120 ? -2.140 8.853 -2.039 1.00 95.81 120 LEU A C 1
ATOM 915 O O . LEU A 1 120 ? -0.981 8.523 -1.748 1.00 95.81 120 LEU A O 1
ATOM 919 N N . GLY A 1 121 ? -2.414 9.975 -2.712 1.00 94.12 121 GLY A N 1
ATOM 920 C CA . GLY A 1 121 ? -1.421 10.972 -3.111 1.00 94.12 121 GLY A CA 1
ATOM 921 C C . GLY A 1 121 ? -0.691 11.577 -1.909 1.00 94.12 121 GLY A C 1
ATOM 922 O O . GLY A 1 121 ? 0.547 11.580 -1.871 1.00 94.12 121 GLY A O 1
ATOM 923 N N . ARG A 1 122 ? -1.441 12.002 -0.883 1.00 94.25 122 ARG A N 1
ATOM 924 C CA . ARG A 1 122 ? -0.931 12.508 0.402 1.00 94.25 122 ARG A CA 1
ATOM 925 C C . ARG A 1 122 ? -0.015 11.486 1.074 1.00 94.25 122 ARG A C 1
ATOM 927 O O . ARG A 1 122 ? 1.102 11.832 1.470 1.00 94.25 122 ARG A O 1
ATOM 934 N N . TYR A 1 123 ? -0.431 10.220 1.143 1.00 94.69 123 TYR A N 1
ATOM 935 C CA . TYR A 1 123 ? 0.328 9.147 1.794 1.00 94.69 123 TYR A CA 1
ATOM 936 C C . TYR A 1 123 ? 1.646 8.896 1.064 1.00 94.69 123 TYR A C 1
ATOM 938 O O . TYR A 1 123 ? 2.723 8.869 1.670 1.00 94.69 123 TYR A O 1
ATOM 946 N N . ARG A 1 124 ? 1.586 8.791 -0.268 1.00 94.12 124 ARG A N 1
ATOM 947 C CA . ARG A 1 124 ? 2.769 8.628 -1.113 1.00 94.12 124 ARG A CA 1
ATOM 948 C C . ARG A 1 124 ? 3.728 9.808 -0.983 1.00 94.12 124 ARG A C 1
ATOM 950 O O . ARG A 1 124 ? 4.940 9.594 -0.894 1.00 94.12 124 ARG A O 1
ATOM 957 N N . HIS A 1 125 ? 3.217 11.038 -0.988 1.00 93.38 125 HIS A N 1
ATOM 958 C CA . HIS A 1 125 ? 4.033 12.239 -0.834 1.00 93.38 125 HIS A CA 1
ATOM 959 C C . HIS A 1 125 ? 4.759 12.247 0.514 1.00 93.38 125 HIS A C 1
ATOM 961 O O . HIS A 1 125 ? 5.984 12.382 0.539 1.00 93.38 125 HIS A O 1
ATOM 967 N N . ALA A 1 126 ? 4.037 12.008 1.614 1.00 91.69 126 ALA A N 1
ATOM 968 C CA . ALA A 1 126 ? 4.620 11.905 2.950 1.00 91.69 126 ALA A CA 1
ATOM 969 C C . ALA A 1 126 ? 5.725 10.837 3.001 1.00 91.69 126 ALA A C 1
ATOM 971 O O . ALA A 1 126 ? 6.827 11.105 3.485 1.00 91.69 126 ALA A O 1
ATOM 972 N N . TYR A 1 127 ? 5.484 9.663 2.405 1.00 89.44 127 TYR A N 1
ATOM 973 C CA . TYR A 1 127 ? 6.478 8.592 2.332 1.00 89.44 127 TYR A CA 1
ATOM 974 C C . TYR A 1 127 ? 7.730 9.016 1.549 1.00 89.44 127 TYR A C 1
ATOM 976 O O . TYR A 1 127 ? 8.850 8.774 1.994 1.00 89.44 127 TYR A O 1
ATOM 984 N N . ARG A 1 128 ? 7.574 9.683 0.398 1.00 91.31 128 ARG A N 1
ATOM 985 C CA . ARG A 1 128 ? 8.705 10.187 -0.405 1.00 91.31 128 ARG A CA 1
ATOM 986 C C . ARG A 1 128 ? 9.501 11.265 0.327 1.00 91.31 128 ARG A C 1
ATOM 988 O O . ARG A 1 128 ? 10.729 11.240 0.266 1.00 91.31 128 ARG A O 1
ATOM 995 N N . CYS A 1 129 ? 8.827 12.194 0.999 1.00 90.69 129 CYS A N 1
ATOM 996 C CA . CYS A 1 129 ? 9.472 13.244 1.784 1.00 90.69 129 CYS A CA 1
ATOM 997 C C . CYS A 1 129 ? 10.269 12.647 2.941 1.00 90.69 129 CYS A C 1
ATOM 999 O O . CYS A 1 129 ? 11.456 12.942 3.068 1.00 90.69 129 CYS A O 1
ATOM 1001 N N . TRP A 1 130 ? 9.671 11.725 3.698 1.00 87.81 130 TRP A N 1
ATOM 1002 C CA . TRP A 1 130 ? 10.376 10.986 4.742 1.00 87.81 130 TRP A CA 1
ATOM 1003 C C . TRP A 1 130 ? 11.635 10.301 4.195 1.00 87.81 130 TRP A C 1
ATOM 1005 O O . TRP A 1 130 ? 12.730 10.520 4.698 1.00 87.81 130 TRP A O 1
ATOM 1015 N N . GLN A 1 131 ? 11.519 9.568 3.085 1.00 86.31 131 GLN A N 1
ATOM 1016 C CA . GLN A 1 131 ? 12.661 8.917 2.436 1.00 86.31 131 GLN A CA 1
ATOM 1017 C C . GLN A 1 131 ? 13.738 9.902 1.969 1.00 86.31 131 GLN A C 1
ATOM 1019 O O . GLN A 1 131 ? 14.922 9.577 1.997 1.00 86.31 131 GLN A O 1
ATOM 1024 N N . ARG A 1 132 ? 13.359 11.094 1.505 1.00 87.69 132 ARG A N 1
ATOM 1025 C CA . ARG A 1 132 ? 14.306 12.089 0.990 1.00 87.69 132 ARG A CA 1
ATOM 1026 C C . ARG A 1 132 ? 15.103 12.772 2.096 1.00 87.69 132 ARG A C 1
ATOM 1028 O O . ARG A 1 132 ? 16.279 13.039 1.882 1.00 87.69 132 ARG A O 1
ATOM 1035 N N . PHE A 1 133 ? 14.466 13.087 3.219 1.00 86.88 133 PHE A N 1
ATOM 1036 C CA . PHE A 1 133 ? 15.069 13.920 4.262 1.00 86.88 133 PHE A CA 1
ATOM 1037 C C . PHE A 1 133 ? 15.639 13.119 5.436 1.00 86.88 133 PHE A C 1
ATOM 1039 O O . PHE A 1 133 ? 16.479 13.631 6.166 1.00 86.88 133 PHE A O 1
ATOM 1046 N N . ASP A 1 134 ? 15.262 11.851 5.586 1.00 83.50 134 ASP A N 1
ATOM 1047 C CA . ASP A 1 134 ? 15.732 10.991 6.674 1.00 83.50 134 ASP A CA 1
ATOM 1048 C C . ASP A 1 134 ? 17.027 10.226 6.318 1.00 83.50 134 ASP A C 1
ATOM 1050 O O . ASP A 1 134 ? 17.136 9.011 6.503 1.00 83.50 134 ASP A O 1
ATOM 1054 N N . THR A 1 135 ? 18.007 10.927 5.735 1.00 74.56 135 THR A N 1
ATOM 1055 C CA . THR A 1 135 ? 19.245 10.334 5.186 1.00 74.56 135 THR A CA 1
ATOM 1056 C C . THR A 1 135 ? 20.229 9.849 6.249 1.00 74.56 135 THR A C 1
ATOM 1058 O O . THR A 1 135 ? 21.105 9.052 5.933 1.00 74.56 135 THR A O 1
ATOM 1061 N N . GLY A 1 136 ? 20.102 10.318 7.494 1.00 71.69 136 GLY A N 1
ATOM 1062 C CA . GLY A 1 136 ? 21.002 9.970 8.603 1.00 71.69 136 GLY A CA 1
ATOM 1063 C C . GLY A 1 136 ? 20.657 8.668 9.332 1.00 71.69 136 GLY A C 1
ATOM 1064 O O . GLY A 1 136 ? 21.403 8.253 10.214 1.00 71.69 136 GLY A O 1
ATOM 1065 N N . GLN A 1 137 ? 19.537 8.026 8.995 1.00 77.75 137 GLN A N 1
ATOM 1066 C CA . GLN A 1 137 ? 19.106 6.795 9.656 1.00 77.75 137 GLN A CA 1
ATOM 1067 C C . GLN A 1 137 ? 19.695 5.544 8.985 1.00 77.75 137 GLN A C 1
ATOM 1069 O O . GLN A 1 137 ? 19.773 5.489 7.749 1.00 77.75 137 GLN A O 1
ATOM 1074 N N . PRO A 1 138 ? 20.014 4.493 9.765 1.00 79.06 138 PRO A N 1
ATOM 1075 C CA . PRO A 1 138 ? 20.419 3.199 9.228 1.00 79.06 138 PRO A CA 1
ATOM 1076 C C . PRO A 1 138 ? 19.437 2.672 8.179 1.00 79.06 138 PRO A C 1
ATOM 1078 O O . PRO A 1 138 ? 18.226 2.908 8.245 1.00 79.06 138 PRO A O 1
ATOM 1081 N N . ALA A 1 139 ? 19.956 1.916 7.211 1.00 87.12 139 ALA A N 1
ATOM 1082 C CA . ALA A 1 139 ? 19.162 1.319 6.141 1.00 87.12 139 ALA A CA 1
ATOM 1083 C C . ALA A 1 139 ? 18.386 2.321 5.265 1.00 87.12 139 ALA A C 1
ATOM 1085 O O . ALA A 1 139 ? 17.392 1.955 4.631 1.00 87.12 139 ALA A O 1
ATOM 1086 N N . TRP A 1 140 ? 18.836 3.578 5.176 1.00 91.12 140 TRP A N 1
ATOM 1087 C CA . TRP A 1 140 ? 18.295 4.544 4.219 1.00 91.12 140 TRP A CA 1
ATOM 1088 C C . TRP A 1 140 ? 18.307 3.998 2.784 1.00 91.12 140 TRP A C 1
ATOM 1090 O O . TRP A 1 140 ? 17.259 3.977 2.139 1.00 91.12 140 TRP A O 1
ATOM 1100 N N . ALA A 1 141 ? 19.438 3.459 2.313 1.00 92.00 141 ALA A N 1
ATOM 1101 C CA . ALA A 1 141 ? 19.538 2.892 0.967 1.00 92.00 141 ALA A CA 1
ATOM 1102 C C . ALA A 1 141 ? 18.570 1.714 0.765 1.00 92.00 141 ALA A C 1
ATOM 1104 O O . ALA A 1 141 ? 17.867 1.657 -0.242 1.00 92.00 141 ALA A O 1
ATOM 1105 N N . LEU A 1 142 ? 18.431 0.824 1.752 1.00 92.31 142 LEU A N 1
ATOM 1106 C CA . LEU A 1 142 ? 17.446 -0.260 1.694 1.00 92.31 142 LEU A CA 1
ATOM 1107 C C . LEU A 1 142 ? 16.011 0.265 1.532 1.00 92.31 142 LEU A C 1
ATOM 1109 O O . LEU A 1 142 ? 15.218 -0.281 0.761 1.00 92.31 142 LEU A O 1
ATOM 1113 N N . ARG A 1 143 ? 15.660 1.339 2.243 1.00 91.69 143 ARG A N 1
ATOM 1114 C CA . ARG A 1 143 ? 14.338 1.958 2.116 1.00 91.69 143 ARG A CA 1
ATOM 1115 C C . ARG A 1 143 ? 14.135 2.617 0.744 1.00 91.69 143 ARG A C 1
ATOM 1117 O O . ARG A 1 143 ? 13.046 2.507 0.181 1.00 91.69 143 ARG A O 1
ATOM 1124 N N . GLN A 1 144 ? 15.185 3.195 0.163 1.00 92.31 144 GLN A N 1
ATOM 1125 C CA . GLN A 1 144 ? 15.180 3.729 -1.202 1.00 92.31 144 GLN A CA 1
ATOM 1126 C C . GLN A 1 144 ? 14.926 2.648 -2.262 1.00 92.31 144 GLN A C 1
ATOM 1128 O O . GLN A 1 144 ? 14.206 2.904 -3.233 1.00 92.31 144 GLN A O 1
ATOM 1133 N N . VAL A 1 145 ? 15.473 1.444 -2.070 1.00 94.44 145 VAL A N 1
ATOM 1134 C CA . VAL A 1 145 ? 15.194 0.281 -2.928 1.00 94.44 145 VAL A CA 1
ATOM 1135 C C . VAL A 1 145 ? 13.732 -0.153 -2.786 1.00 94.44 145 VAL A C 1
ATOM 1137 O O . VAL A 1 145 ? 13.020 -0.241 -3.786 1.00 94.44 145 VAL A O 1
ATOM 1140 N N . LYS A 1 146 ? 13.234 -0.318 -1.549 1.00 93.81 146 LYS A N 1
ATOM 1141 C CA . LYS A 1 146 ? 11.818 -0.651 -1.284 1.00 93.81 146 LYS A CA 1
ATOM 1142 C C . LYS A 1 146 ? 10.850 0.366 -1.900 1.00 93.81 146 LYS A C 1
ATOM 1144 O O . LYS A 1 146 ? 9.802 -0.022 -2.412 1.00 93.81 146 LYS A O 1
ATOM 1149 N N . LEU A 1 147 ? 11.196 1.657 -1.865 1.00 93.75 147 LEU A N 1
ATOM 1150 C CA . LEU A 1 147 ? 10.388 2.719 -2.466 1.00 93.75 147 LEU A CA 1
ATOM 1151 C C . LEU A 1 147 ? 10.250 2.543 -3.986 1.00 93.75 147 LEU A C 1
ATOM 1153 O O . LEU A 1 147 ? 9.149 2.682 -4.511 1.00 93.75 147 LEU A O 1
ATOM 1157 N N . ARG A 1 148 ? 11.348 2.228 -4.684 1.00 94.25 148 ARG A N 1
ATOM 1158 C CA . ARG A 1 148 ? 11.389 2.090 -6.153 1.00 94.25 148 ARG A CA 1
ATOM 1159 C C . ARG A 1 148 ? 10.755 0.800 -6.679 1.00 94.25 148 ARG A C 1
ATOM 1161 O O . ARG A 1 148 ? 10.376 0.768 -7.841 1.00 94.25 148 ARG A O 1
ATOM 1168 N N . GLY A 1 149 ? 10.638 -0.227 -5.839 1.00 94.94 149 GLY A N 1
ATOM 1169 C CA . GLY A 1 149 ? 9.975 -1.490 -6.169 1.00 94.94 149 GLY A CA 1
ATOM 1170 C C . GLY A 1 149 ? 8.614 -1.621 -5.494 1.00 94.94 149 GLY A C 1
ATOM 1171 O O . GLY A 1 149 ? 7.639 -0.976 -5.880 1.00 94.94 149 GLY A O 1
ATOM 1172 N N . SER A 1 150 ? 8.556 -2.458 -4.456 1.00 94.31 150 SER A N 1
ATOM 1173 C CA . SER A 1 150 ? 7.307 -2.926 -3.843 1.00 94.31 150 SER A CA 1
ATOM 1174 C C . SER A 1 150 ? 6.367 -1.830 -3.351 1.00 94.31 150 SER A C 1
ATOM 1176 O O . SER A 1 150 ? 5.157 -1.967 -3.513 1.00 94.31 150 SER A O 1
ATOM 1178 N N . ARG A 1 151 ? 6.867 -0.709 -2.812 1.00 95.44 151 ARG A N 1
ATOM 1179 C CA . ARG A 1 151 ? 5.976 0.399 -2.416 1.00 95.44 151 ARG A CA 1
ATOM 1180 C C . ARG A 1 151 ? 5.345 1.088 -3.622 1.00 95.44 151 ARG A C 1
ATOM 1182 O O . ARG A 1 151 ? 4.164 1.403 -3.567 1.00 95.44 151 ARG A O 1
ATOM 1189 N N . THR A 1 152 ? 6.096 1.283 -4.707 1.00 96.44 152 THR A N 1
ATOM 1190 C CA . THR A 1 152 ? 5.557 1.851 -5.953 1.00 96.44 152 THR A CA 1
ATOM 1191 C C . THR A 1 152 ? 4.472 0.948 -6.546 1.00 96.44 152 THR A C 1
ATOM 1193 O O . THR A 1 152 ? 3.415 1.457 -6.909 1.00 96.44 152 THR A O 1
ATOM 1196 N N . ILE A 1 153 ? 4.679 -0.375 -6.550 1.00 98.06 153 ILE A N 1
ATOM 1197 C CA . ILE A 1 153 ? 3.646 -1.346 -6.951 1.00 98.06 153 ILE A CA 1
ATOM 1198 C C . ILE A 1 153 ? 2.428 -1.287 -6.021 1.00 98.06 153 ILE A C 1
ATOM 1200 O O . ILE A 1 153 ? 1.307 -1.286 -6.510 1.00 98.06 153 ILE A O 1
ATOM 1204 N N . GLY A 1 154 ? 2.628 -1.162 -4.704 1.00 97.56 154 GLY A N 1
ATOM 1205 C CA . GLY A 1 154 ? 1.552 -0.958 -3.724 1.00 97.56 154 GLY A CA 1
ATOM 1206 C C . GLY A 1 154 ? 0.646 0.224 -4.071 1.00 97.56 154 GLY A C 1
ATOM 1207 O O . GLY A 1 154 ? -0.564 0.061 -4.219 1.00 97.56 154 GLY A O 1
ATOM 1208 N N . PHE A 1 155 ? 1.243 1.407 -4.248 1.00 97.75 155 PHE A N 1
ATOM 1209 C CA . PHE A 1 155 ? 0.509 2.624 -4.607 1.00 97.75 155 PHE A CA 1
ATOM 1210 C C . PHE A 1 155 ? -0.218 2.486 -5.947 1.00 97.75 155 PHE A C 1
ATOM 1212 O O . PHE A 1 155 ? -1.389 2.843 -6.054 1.00 97.75 155 PHE A O 1
ATOM 1219 N N . ALA A 1 156 ? 0.469 1.967 -6.966 1.00 97.88 156 ALA A N 1
ATOM 1220 C CA . ALA A 1 156 ? -0.109 1.828 -8.293 1.00 97.88 156 ALA A CA 1
ATOM 1221 C C . ALA A 1 156 ? -1.234 0.789 -8.329 1.00 97.88 156 ALA A C 1
ATOM 1223 O O . ALA A 1 156 ? -2.259 1.039 -8.948 1.00 97.88 156 ALA A O 1
ATOM 1224 N N . GLY A 1 157 ? -1.082 -0.335 -7.628 1.00 98.19 157 GLY A N 1
ATOM 1225 C CA . GLY A 1 157 ? -2.098 -1.379 -7.555 1.00 98.19 157 GLY A CA 1
ATOM 1226 C C . GLY A 1 157 ? -3.426 -0.853 -7.018 1.00 98.19 157 GLY A C 1
ATOM 1227 O O . GLY A 1 157 ? -4.449 -1.040 -7.666 1.00 98.19 157 GLY A O 1
ATOM 1228 N N . LEU A 1 158 ? -3.420 -0.144 -5.881 1.00 98.25 158 LEU A N 1
ATOM 1229 C CA . LEU A 1 158 ? -4.649 0.443 -5.329 1.00 98.25 158 LEU A CA 1
ATOM 1230 C C . LEU A 1 158 ? -5.264 1.475 -6.277 1.00 98.25 158 LEU A C 1
ATOM 1232 O O . LEU A 1 158 ? -6.465 1.462 -6.518 1.00 98.25 158 LEU A O 1
ATOM 1236 N N . LEU A 1 159 ? -4.448 2.351 -6.847 1.00 97.00 159 LEU A N 1
ATOM 1237 C CA . LEU A 1 159 ? -4.956 3.370 -7.747 1.00 97.00 159 LEU A CA 1
ATOM 1238 C C . LEU A 1 159 ? -5.576 2.795 -9.026 1.00 97.00 159 LEU A C 1
ATOM 1240 O O . LEU A 1 159 ? -6.612 3.282 -9.466 1.00 97.00 159 LEU A O 1
ATOM 1244 N N . LEU A 1 160 ? -4.943 1.796 -9.644 1.00 96.88 160 LEU A N 1
ATOM 1245 C CA . LEU A 1 160 ? -5.477 1.167 -10.851 1.00 96.88 160 LEU A CA 1
ATOM 1246 C C . LEU A 1 160 ? -6.833 0.518 -10.560 1.00 96.88 160 LEU A C 1
ATOM 1248 O O . LEU A 1 160 ? -7.726 0.609 -11.401 1.00 96.88 160 LEU A O 1
ATOM 1252 N N . LEU A 1 161 ? -7.017 -0.055 -9.362 1.00 96.94 161 LEU A N 1
ATOM 1253 C CA . LEU A 1 161 ? -8.335 -0.501 -8.916 1.00 96.94 161 LEU A CA 1
ATOM 1254 C C . LEU A 1 161 ? -9.315 0.666 -8.814 1.00 96.94 161 LEU A C 1
ATOM 1256 O O . LEU A 1 161 ? -10.413 0.568 -9.338 1.00 96.94 161 LEU A O 1
ATOM 1260 N N . VAL A 1 162 ? -8.927 1.785 -8.203 1.00 95.25 162 VAL A N 1
ATOM 1261 C CA . VAL A 1 162 ? -9.810 2.954 -8.090 1.00 95.25 162 VAL A CA 1
ATOM 1262 C C . VAL A 1 162 ? -10.231 3.495 -9.463 1.00 95.25 162 VAL A C 1
ATOM 1264 O O . VAL A 1 162 ? -11.406 3.785 -9.667 1.00 95.25 162 VAL A O 1
ATOM 1267 N N . VAL A 1 163 ? -9.312 3.582 -10.429 1.00 92.44 163 VAL A N 1
ATOM 1268 C CA . VAL A 1 163 ? -9.630 4.010 -11.805 1.00 92.44 163 VAL A CA 1
ATOM 1269 C C . VAL A 1 163 ? -10.622 3.055 -12.467 1.00 92.44 163 VAL A C 1
ATOM 1271 O O . VAL A 1 163 ? -11.568 3.501 -13.110 1.00 92.44 163 VAL A O 1
ATOM 1274 N N . GLN A 1 164 ? -10.425 1.747 -12.304 1.00 93.38 164 GLN A N 1
ATOM 1275 C CA . GLN A 1 164 ? -11.343 0.745 -12.842 1.00 93.38 164 GLN A CA 1
ATOM 1276 C C . GLN A 1 164 ? -12.702 0.785 -12.140 1.00 93.38 164 GLN A C 1
ATOM 1278 O O . GLN A 1 164 ? -13.720 0.707 -12.816 1.00 93.38 164 GLN A O 1
ATOM 1283 N N . ALA A 1 165 ? -12.731 0.963 -10.817 1.00 92.94 165 ALA A N 1
ATOM 1284 C CA . ALA A 1 165 ? -13.954 1.097 -10.032 1.00 92.94 165 ALA A CA 1
ATOM 1285 C C . ALA A 1 165 ? -14.745 2.348 -10.433 1.00 92.94 165 ALA A C 1
ATOM 1287 O O . ALA A 1 165 ? -15.961 2.286 -10.552 1.00 92.94 165 ALA A O 1
ATOM 1288 N N . ALA A 1 166 ? -14.070 3.464 -10.716 1.00 89.00 166 ALA A N 1
ATOM 1289 C CA . ALA A 1 166 ? -14.708 4.693 -11.187 1.00 89.00 166 ALA A CA 1
ATOM 1290 C C . ALA A 1 166 ? -15.397 4.547 -12.557 1.00 89.00 166 ALA A C 1
ATOM 1292 O O . ALA A 1 166 ? -16.268 5.347 -12.881 1.00 89.00 166 ALA A O 1
ATOM 1293 N N . ALA A 1 167 ? -15.021 3.543 -13.355 1.00 87.38 167 ALA A N 1
ATOM 1294 C CA . ALA A 1 167 ? -15.681 3.217 -14.619 1.00 87.38 167 ALA A CA 1
ATOM 1295 C C . ALA A 1 167 ? -16.881 2.258 -14.451 1.00 87.38 167 ALA A C 1
ATOM 1297 O O . ALA A 1 167 ? -17.472 1.846 -15.448 1.00 87.38 167 ALA A O 1
ATOM 1298 N N . ARG A 1 168 ? -17.224 1.869 -13.215 1.00 88.12 168 ARG A N 1
ATOM 1299 C CA . ARG A 1 168 ? -18.348 0.980 -12.889 1.00 88.12 168 ARG A CA 1
ATOM 1300 C C . ARG A 1 168 ? -19.460 1.795 -12.230 1.00 88.12 168 ARG A C 1
ATOM 1302 O O . ARG A 1 168 ? -19.187 2.548 -11.301 1.00 88.12 168 ARG A O 1
ATOM 1309 N N . GLU A 1 169 ? -20.697 1.632 -12.692 1.00 76.25 169 GLU A N 1
ATOM 1310 C CA . GLU A 1 169 ? -21.838 2.426 -12.208 1.00 76.25 169 GLU A CA 1
ATOM 1311 C C . GLU A 1 169 ? -22.484 1.818 -10.948 1.00 76.25 169 GLU A C 1
ATOM 1313 O O . GLU A 1 169 ? -22.596 2.506 -9.937 1.00 76.25 169 GLU A O 1
ATOM 1318 N N . ASP A 1 170 ? -22.824 0.523 -10.957 1.00 82.56 170 ASP A N 1
ATOM 1319 C CA . ASP A 1 170 ? -23.729 -0.054 -9.941 1.00 82.56 170 ASP A CA 1
ATOM 1320 C C . ASP A 1 170 ? -23.065 -0.971 -8.892 1.00 82.56 170 ASP A C 1
ATOM 1322 O O . ASP A 1 170 ? -23.707 -1.357 -7.916 1.00 82.56 170 ASP A O 1
ATOM 1326 N N . ASP A 1 171 ? -21.787 -1.331 -9.048 1.00 91.31 171 ASP A N 1
ATOM 1327 C CA . ASP A 1 171 ? -21.116 -2.316 -8.179 1.00 91.31 171 ASP A CA 1
ATOM 1328 C C . ASP A 1 171 ? -19.650 -1.983 -7.849 1.00 91.31 171 ASP A C 1
ATOM 1330 O O . ASP A 1 171 ? -18.891 -2.837 -7.385 1.00 91.31 171 ASP A O 1
ATOM 1334 N N . ALA A 1 172 ? -19.239 -0.731 -8.074 1.00 92.00 172 ALA A N 1
ATOM 1335 C CA . ALA A 1 172 ? -17.851 -0.291 -7.946 1.00 92.00 172 ALA A CA 1
ATOM 1336 C C . ALA A 1 172 ? -17.223 -0.642 -6.587 1.00 92.00 172 ALA A C 1
ATOM 1338 O O . ALA A 1 172 ? -16.085 -1.109 -6.534 1.00 92.00 172 ALA A O 1
ATOM 1339 N N . LEU A 1 173 ? -17.977 -0.436 -5.502 1.00 94.56 173 LEU A N 1
ATOM 1340 C CA . LEU A 1 173 ? -17.555 -0.688 -4.124 1.00 94.56 173 LEU A CA 1
ATOM 1341 C C . LEU A 1 173 ? -17.347 -2.182 -3.831 1.00 94.56 173 LEU A C 1
ATOM 1343 O O . LEU A 1 173 ? -16.342 -2.563 -3.231 1.00 94.56 173 LEU A O 1
ATOM 1347 N N . ASP A 1 174 ? -18.296 -3.020 -4.243 1.00 95.62 174 ASP A N 1
ATOM 1348 C CA . ASP A 1 174 ? -18.239 -4.469 -4.035 1.00 95.62 174 ASP A CA 1
ATOM 1349 C C . ASP A 1 174 ? -17.076 -5.061 -4.833 1.00 95.62 174 ASP A C 1
ATOM 1351 O O . ASP A 1 174 ? -16.273 -5.827 -4.297 1.00 95.62 174 ASP A O 1
ATOM 1355 N N . TRP A 1 175 ? -16.934 -4.617 -6.083 1.00 96.81 175 TRP A N 1
ATOM 1356 C CA . TRP A 1 175 ? -15.863 -5.043 -6.970 1.00 96.81 175 TRP A CA 1
ATOM 1357 C C . TRP A 1 175 ? -14.476 -4.674 -6.427 1.00 96.81 175 TRP A C 1
ATOM 1359 O O . TRP A 1 175 ? -13.608 -5.542 -6.329 1.00 96.81 175 TRP A O 1
ATOM 1369 N N . ILE A 1 176 ? -14.248 -3.417 -6.018 1.00 97.25 176 ILE A N 1
ATOM 1370 C CA . ILE A 1 176 ? -12.934 -3.029 -5.481 1.00 97.25 176 ILE A CA 1
ATOM 1371 C C . ILE A 1 176 ? -12.627 -3.762 -4.170 1.00 97.25 176 ILE A C 1
ATOM 1373 O O . ILE A 1 176 ? -11.485 -4.167 -3.965 1.00 97.25 176 ILE A O 1
ATOM 1377 N N . ALA A 1 177 ? -13.625 -3.990 -3.308 1.00 97.38 177 ALA A N 1
ATOM 1378 C CA . ALA A 1 177 ? -13.443 -4.745 -2.070 1.00 97.38 177 ALA A CA 1
ATOM 1379 C C . ALA A 1 177 ? -13.023 -6.204 -2.329 1.00 97.38 177 ALA A C 1
ATOM 1381 O O . ALA A 1 177 ? -12.195 -6.737 -1.592 1.00 97.38 177 ALA A O 1
ATOM 1382 N N . GLU A 1 178 ? -13.543 -6.843 -3.381 1.00 97.31 178 GLU A N 1
ATOM 1383 C CA . GLU A 1 178 ? -13.102 -8.176 -3.804 1.00 97.31 178 GLU A CA 1
ATOM 1384 C C . GLU A 1 178 ? -11.662 -8.154 -4.344 1.00 97.31 178 GLU A C 1
ATOM 1386 O O . GLU A 1 178 ? -10.826 -8.973 -3.950 1.00 97.31 178 GLU A O 1
ATOM 1391 N N . GLU A 1 179 ? -11.337 -7.177 -5.192 1.00 98.06 179 GLU A N 1
ATOM 1392 C CA . GLU A 1 179 ? -10.013 -7.034 -5.807 1.00 98.06 179 GLU A CA 1
ATOM 1393 C C . GLU A 1 179 ? -8.901 -6.697 -4.796 1.00 98.06 179 GLU A C 1
ATOM 1395 O O . GLU A 1 179 ? -7.730 -7.026 -5.017 1.00 98.06 179 GLU A O 1
ATOM 1400 N N . LEU A 1 180 ? -9.246 -6.118 -3.639 1.00 97.94 180 LEU A N 1
ATOM 1401 C CA . LEU A 1 180 ? -8.314 -5.949 -2.519 1.00 97.94 180 LEU A CA 1
ATOM 1402 C C . LEU A 1 180 ? -7.788 -7.283 -1.963 1.00 97.94 180 LEU A C 1
ATOM 1404 O O . LEU A 1 180 ? -6.724 -7.292 -1.341 1.00 97.94 180 LEU A O 1
ATOM 1408 N N . GLY A 1 181 ? -8.459 -8.408 -2.227 1.00 96.50 181 GLY A N 1
ATOM 1409 C CA . GLY A 1 181 ? -7.965 -9.743 -1.880 1.00 96.50 181 GLY A CA 1
ATOM 1410 C C . GLY A 1 181 ? -6.730 -10.184 -2.676 1.00 96.50 181 GLY A C 1
ATOM 1411 O O . GLY A 1 181 ? -6.037 -11.111 -2.261 1.00 96.50 181 GLY A O 1
ATOM 1412 N N . ARG A 1 182 ? -6.426 -9.522 -3.800 1.00 97.81 182 ARG A N 1
ATOM 1413 C CA . ARG A 1 182 ? -5.218 -9.768 -4.599 1.00 97.81 182 ARG A CA 1
ATOM 1414 C C . ARG A 1 182 ? -4.026 -8.998 -4.045 1.00 97.81 182 ARG A C 1
ATOM 1416 O O . ARG A 1 182 ? -4.177 -7.892 -3.519 1.00 97.81 182 ARG A O 1
ATOM 1423 N N . THR A 1 183 ? -2.822 -9.525 -4.238 1.00 97.88 183 THR A N 1
ATOM 1424 C CA . THR A 1 183 ? -1.581 -8.794 -3.957 1.00 97.88 183 THR A CA 1
ATOM 1425 C C . THR A 1 183 ? -1.447 -7.567 -4.868 1.00 97.88 183 THR A C 1
ATOM 1427 O O . THR A 1 183 ? -1.989 -7.541 -5.977 1.00 97.88 183 THR A O 1
ATOM 1430 N N . PRO A 1 184 ? -0.669 -6.543 -4.474 1.00 98.31 184 PRO A N 1
ATOM 1431 C CA . PRO A 1 184 ? -0.437 -5.382 -5.329 1.00 98.31 184 PRO A CA 1
ATOM 1432 C C . PRO A 1 184 ? 0.081 -5.707 -6.735 1.00 98.31 184 PRO A C 1
ATOM 1434 O O . PRO A 1 184 ? -0.324 -5.060 -7.698 1.00 98.31 184 PRO A O 1
ATOM 1437 N N . LEU A 1 185 ? 0.954 -6.711 -6.870 1.00 98.31 185 LEU A N 1
ATOM 1438 C CA . LEU A 1 185 ? 1.496 -7.110 -8.170 1.00 98.31 185 LEU A CA 1
ATOM 1439 C C . LEU A 1 185 ? 0.427 -7.778 -9.048 1.00 98.31 185 LEU A C 1
ATOM 1441 O O . LEU A 1 185 ? 0.348 -7.496 -10.244 1.00 98.31 185 LEU A O 1
ATOM 1445 N N . GLU A 1 186 ? -0.436 -8.610 -8.463 1.00 98.50 186 GLU A N 1
ATOM 1446 C CA . GLU A 1 186 ? -1.571 -9.214 -9.172 1.00 98.50 186 GLU A CA 1
ATOM 1447 C C . GLU A 1 186 ? -2.557 -8.149 -9.663 1.00 98.50 186 GLU A C 1
ATOM 1449 O O . GLU A 1 186 ? -2.981 -8.206 -10.813 1.00 98.50 186 GLU A O 1
ATOM 1454 N N . ARG A 1 187 ? -2.853 -7.125 -8.848 1.00 98.50 187 ARG A N 1
ATOM 1455 C CA . ARG A 1 187 ? -3.718 -5.998 -9.254 1.00 98.50 187 ARG A CA 1
ATOM 1456 C C . ARG A 1 187 ? -3.157 -5.266 -10.477 1.00 98.50 187 ARG A C 1
ATOM 1458 O O . ARG A 1 187 ? -3.884 -4.994 -11.429 1.00 98.50 187 ARG A O 1
ATOM 1465 N N . VAL A 1 188 ? -1.853 -4.966 -10.474 1.00 98.62 188 VAL A N 1
ATOM 1466 C CA . VAL A 1 188 ? -1.193 -4.287 -11.602 1.00 98.62 188 VAL A CA 1
ATOM 1467 C C . VAL A 1 188 ? -1.186 -5.168 -12.852 1.00 98.62 188 VAL A C 1
ATOM 1469 O O . VAL A 1 188 ? -1.521 -4.698 -13.935 1.00 98.62 188 VAL A O 1
ATOM 1472 N N . THR A 1 189 ? -0.822 -6.444 -12.726 1.00 98.56 189 THR A N 1
ATOM 1473 C CA . THR A 1 189 ? -0.746 -7.347 -13.886 1.00 98.56 189 THR A CA 1
ATOM 1474 C C . THR A 1 189 ? -2.120 -7.668 -14.473 1.00 98.56 189 THR A C 1
ATOM 1476 O O . THR A 1 189 ? -2.241 -7.781 -15.693 1.00 98.56 189 THR A O 1
ATOM 1479 N N . ASP A 1 190 ? -3.173 -7.744 -13.653 1.00 98.56 190 ASP A N 1
ATOM 1480 C CA . ASP A 1 190 ? -4.548 -7.860 -14.144 1.00 98.56 190 ASP A CA 1
ATOM 1481 C C . ASP A 1 190 ? -4.987 -6.603 -14.905 1.00 98.56 190 ASP A C 1
ATOM 1483 O O . ASP A 1 190 ? -5.551 -6.706 -15.993 1.00 98.56 190 ASP A O 1
ATOM 1487 N N . ALA A 1 191 ? -4.657 -5.414 -14.391 1.00 98.00 191 ALA A N 1
ATOM 1488 C CA . ALA A 1 191 ? -4.905 -4.157 -15.092 1.00 98.00 191 ALA A CA 1
ATOM 1489 C C . ALA A 1 191 ? -4.207 -4.115 -16.463 1.00 98.00 191 ALA A C 1
ATOM 1491 O O . ALA A 1 191 ? -4.828 -3.744 -17.457 1.00 98.00 191 ALA A O 1
ATOM 1492 N N . MET A 1 192 ? -2.941 -4.542 -16.534 1.00 98.50 192 MET A N 1
ATOM 1493 C CA . MET A 1 192 ? -2.195 -4.623 -17.797 1.00 98.50 192 MET A CA 1
ATOM 1494 C C . MET A 1 192 ? -2.865 -5.591 -18.777 1.00 98.50 192 MET A C 1
ATOM 1496 O O . MET A 1 192 ? -3.100 -5.227 -19.928 1.00 98.50 192 MET A O 1
ATOM 1500 N N . ARG A 1 193 ? -3.269 -6.778 -18.307 1.00 98.19 193 ARG A N 1
ATOM 1501 C CA . ARG A 1 193 ? -3.981 -7.778 -19.118 1.00 98.19 193 ARG A CA 1
ATOM 1502 C C . ARG A 1 193 ? -5.280 -7.230 -19.713 1.00 98.19 193 ARG A C 1
ATOM 1504 O O . ARG A 1 193 ? -5.551 -7.464 -20.884 1.00 98.19 193 ARG A O 1
ATOM 1511 N N . ARG A 1 194 ? -6.073 -6.487 -18.934 1.00 96.12 194 ARG A N 1
ATOM 1512 C CA . ARG A 1 194 ? -7.335 -5.874 -19.401 1.00 96.12 194 ARG A CA 1
ATOM 1513 C C . ARG A 1 194 ? -7.131 -4.834 -20.502 1.00 96.12 194 ARG A C 1
ATOM 1515 O O . ARG A 1 194 ? -8.044 -4.603 -21.285 1.00 96.12 194 ARG A O 1
ATOM 1522 N N . CYS A 1 195 ? -5.949 -4.227 -20.563 1.00 96.50 195 CYS A N 1
ATOM 1523 C CA . CYS A 1 195 ? -5.563 -3.278 -21.602 1.00 96.50 195 CYS A CA 1
ATOM 1524 C C . CYS A 1 195 ? -4.786 -3.920 -22.764 1.00 96.50 195 CYS A C 1
ATOM 1526 O O . CYS A 1 195 ? -4.262 -3.179 -23.592 1.00 96.50 195 CYS A O 1
ATOM 1528 N N . ASP A 1 196 ? -4.677 -5.254 -22.815 1.00 97.62 196 ASP A N 1
ATOM 1529 C CA . ASP A 1 196 ? -3.844 -5.988 -23.782 1.00 97.62 196 ASP A CA 1
ATOM 1530 C C . ASP A 1 196 ? -2.363 -5.552 -23.757 1.00 97.62 196 ASP A C 1
ATOM 1532 O O . ASP A 1 196 ? -1.684 -5.407 -24.773 1.00 97.62 196 ASP A O 1
ATOM 1536 N N . ILE A 1 197 ? -1.855 -5.284 -22.552 1.00 98.19 197 ILE A N 1
ATOM 1537 C CA . ILE A 1 197 ? -0.478 -4.865 -22.307 1.00 98.19 197 ILE A CA 1
ATOM 1538 C C . ILE A 1 197 ? 0.301 -6.039 -21.708 1.00 98.19 197 ILE A C 1
ATOM 1540 O O . ILE A 1 197 ? -0.033 -6.530 -20.629 1.00 98.19 197 ILE A O 1
ATOM 1544 N N . ASP A 1 198 ? 1.386 -6.450 -22.369 1.00 98.19 198 ASP A N 1
ATOM 1545 C CA . ASP A 1 198 ? 2.307 -7.451 -21.820 1.00 98.19 198 ASP A CA 1
ATOM 1546 C C . ASP A 1 198 ? 3.047 -6.924 -20.577 1.00 98.19 198 ASP A C 1
ATOM 1548 O O . ASP A 1 198 ? 3.624 -5.832 -20.590 1.00 98.19 198 ASP A O 1
ATOM 1552 N N . ALA A 1 199 ? 3.047 -7.731 -19.513 1.00 98.44 199 ALA A N 1
ATOM 1553 C CA . ALA A 1 199 ? 3.652 -7.426 -18.222 1.00 98.44 199 ALA A CA 1
ATOM 1554 C C . ALA A 1 199 ? 5.116 -7.884 -18.091 1.00 98.44 199 ALA A C 1
ATOM 1556 O O . ALA A 1 199 ? 5.712 -7.655 -17.038 1.00 98.44 199 ALA A O 1
ATOM 1557 N N . GLY A 1 200 ? 5.709 -8.503 -19.122 1.00 98.44 200 GLY A N 1
ATOM 1558 C CA . GLY A 1 200 ? 7.070 -9.058 -19.083 1.00 98.44 200 GLY A CA 1
ATOM 1559 C C . GLY A 1 200 ? 8.123 -8.096 -18.518 1.00 98.44 200 GLY A C 1
ATOM 1560 O O . GLY A 1 200 ? 8.756 -8.406 -17.508 1.00 98.44 200 GLY A O 1
ATOM 1561 N N . ASN A 1 201 ? 8.234 -6.891 -19.087 1.00 98.44 201 ASN A N 1
ATOM 1562 C CA . ASN A 1 201 ? 9.192 -5.870 -18.634 1.00 98.44 201 ASN A CA 1
ATOM 1563 C C . ASN A 1 201 ? 8.989 -5.465 -17.165 1.00 98.44 201 ASN A C 1
ATOM 1565 O O . ASN A 1 201 ? 9.954 -5.270 -16.422 1.00 98.44 201 ASN A O 1
ATOM 1569 N N . LEU A 1 202 ? 7.728 -5.317 -16.739 1.00 98.56 202 LEU A N 1
ATOM 1570 C CA . LEU A 1 202 ? 7.393 -4.961 -15.361 1.00 98.56 202 LEU A CA 1
ATOM 1571 C C . LEU A 1 202 ? 7.836 -6.071 -14.407 1.00 98.56 202 LEU A C 1
ATOM 1573 O O . LEU A 1 202 ? 8.463 -5.786 -13.388 1.00 98.56 202 LEU A O 1
ATOM 1577 N N . LEU A 1 203 ? 7.496 -7.320 -14.735 1.00 98.56 203 LEU A N 1
ATOM 1578 C CA . LEU A 1 203 ? 7.794 -8.491 -13.918 1.00 98.56 203 LEU A CA 1
ATOM 1579 C C . LEU A 1 203 ? 9.299 -8.723 -13.800 1.00 98.56 203 LEU A C 1
ATOM 1581 O O . LEU A 1 203 ? 9.780 -8.953 -12.694 1.00 98.56 203 LEU A O 1
ATOM 1585 N N . GLU A 1 204 ? 10.045 -8.597 -14.897 1.00 98.44 204 GLU A N 1
ATOM 1586 C CA . GLU A 1 204 ? 11.504 -8.716 -14.895 1.00 98.44 204 GLU A CA 1
ATOM 1587 C C . GLU A 1 204 ? 12.156 -7.631 -14.025 1.00 98.44 204 GLU A C 1
ATOM 1589 O O . GLU A 1 204 ? 12.942 -7.936 -13.124 1.00 98.44 204 GLU A O 1
ATOM 1594 N N . ALA A 1 205 ? 11.781 -6.362 -14.222 1.00 98.31 205 ALA A N 1
ATOM 1595 C CA . ALA A 1 205 ? 12.326 -5.257 -13.437 1.00 98.31 205 ALA A CA 1
ATOM 1596 C C . ALA A 1 205 ? 11.958 -5.367 -11.948 1.00 98.31 205 ALA A C 1
ATOM 1598 O O . ALA A 1 205 ? 12.795 -5.126 -11.073 1.00 98.31 205 ALA A O 1
ATOM 1599 N N . TYR A 1 206 ? 10.719 -5.755 -11.641 1.00 98.00 206 TYR A N 1
ATOM 1600 C CA . TYR A 1 206 ? 10.273 -5.984 -10.271 1.00 98.00 206 TYR A CA 1
ATOM 1601 C C . TYR A 1 206 ? 11.022 -7.154 -9.618 1.00 98.00 206 TYR A C 1
ATOM 1603 O O . TYR A 1 206 ? 11.487 -7.013 -8.484 1.00 98.00 206 TYR A O 1
ATOM 1611 N N . ALA A 1 207 ? 11.208 -8.268 -10.333 1.00 97.69 207 ALA A N 1
ATOM 1612 C CA . ALA A 1 207 ? 11.966 -9.421 -9.856 1.00 97.69 207 ALA A CA 1
ATOM 1613 C C . ALA A 1 207 ? 13.434 -9.066 -9.580 1.00 97.69 207 ALA A C 1
ATOM 1615 O O . ALA A 1 207 ? 13.969 -9.482 -8.555 1.00 97.69 207 ALA A O 1
ATOM 1616 N N . ALA A 1 208 ? 14.072 -8.241 -10.416 1.00 97.19 208 ALA A N 1
ATOM 1617 C CA . ALA A 1 208 ? 15.439 -7.771 -10.178 1.00 97.19 208 ALA A CA 1
ATOM 1618 C C . ALA A 1 208 ? 15.555 -6.928 -8.891 1.00 97.19 208 ALA A C 1
ATOM 1620 O O . ALA A 1 208 ? 16.457 -7.132 -8.066 1.00 97.19 208 ALA A O 1
ATOM 1621 N N . VAL A 1 209 ? 14.605 -6.011 -8.666 1.00 96.50 209 VAL A N 1
ATOM 1622 C CA . VAL A 1 209 ? 14.549 -5.212 -7.430 1.00 96.50 209 VAL A CA 1
ATOM 1623 C C . VAL A 1 209 ? 14.297 -6.099 -6.209 1.00 96.50 209 VAL A C 1
ATOM 1625 O O . VAL A 1 209 ? 14.966 -5.943 -5.184 1.00 96.50 209 VAL A O 1
ATOM 1628 N N . HIS A 1 210 ? 13.351 -7.035 -6.298 1.00 95.31 210 HIS A N 1
ATOM 1629 C CA . HIS A 1 210 ? 13.014 -7.938 -5.197 1.00 95.31 210 HIS A CA 1
ATOM 1630 C C . HIS A 1 210 ? 14.144 -8.929 -4.888 1.00 95.31 210 HIS A C 1
ATOM 1632 O O . HIS A 1 210 ? 14.484 -9.111 -3.719 1.00 95.31 210 HIS A O 1
ATOM 1638 N N . GLY A 1 211 ? 14.811 -9.468 -5.910 1.00 95.62 211 GLY A N 1
ATOM 1639 C CA . GLY A 1 211 ? 15.988 -10.324 -5.763 1.00 95.62 211 GLY A CA 1
ATOM 1640 C C . GLY A 1 211 ? 17.109 -9.629 -4.991 1.00 95.62 211 GLY A C 1
ATOM 1641 O O . GLY A 1 211 ? 17.654 -10.197 -4.046 1.00 95.62 211 GLY A O 1
ATOM 1642 N N . THR A 1 212 ? 17.358 -8.349 -5.286 1.00 95.00 212 THR A N 1
ATOM 1643 C CA . THR A 1 212 ? 18.316 -7.521 -4.529 1.00 95.00 212 THR A CA 1
ATOM 1644 C C . THR A 1 212 ? 17.900 -7.351 -3.062 1.00 95.00 212 THR A C 1
ATOM 1646 O O . THR A 1 212 ? 18.738 -7.348 -2.163 1.00 95.00 212 THR A O 1
ATOM 1649 N N . LEU A 1 213 ? 16.598 -7.218 -2.786 1.00 93.12 213 LEU A N 1
ATOM 1650 C CA . LEU A 1 213 ? 16.080 -7.135 -1.417 1.00 93.12 213 LEU A CA 1
ATOM 1651 C C . LEU A 1 213 ? 16.155 -8.465 -0.662 1.00 93.12 213 LEU A C 1
ATOM 1653 O O . LEU A 1 213 ? 16.118 -8.426 0.571 1.00 93.12 213 LEU A O 1
ATOM 1657 N N . CYS A 1 214 ? 16.243 -9.597 -1.361 1.00 93.50 214 CYS A N 1
ATOM 1658 C CA . CYS A 1 214 ? 16.342 -10.931 -0.773 1.00 93.50 214 CYS A CA 1
ATOM 1659 C C . CYS A 1 214 ? 17.785 -11.401 -0.571 1.00 93.50 214 CYS A C 1
ATOM 1661 O O . CYS A 1 214 ? 18.015 -12.209 0.327 1.00 93.50 214 CYS A O 1
ATOM 1663 N N . ASP A 1 215 ? 18.744 -10.881 -1.339 1.00 94.88 215 ASP A N 1
ATOM 1664 C CA . ASP A 1 215 ? 20.166 -11.195 -1.184 1.00 94.88 215 ASP A CA 1
ATOM 1665 C C . ASP A 1 215 ? 20.720 -10.646 0.152 1.00 94.88 215 ASP A C 1
ATOM 1667 O O . ASP A 1 215 ? 20.780 -9.424 0.343 1.00 94.88 215 ASP A O 1
ATOM 1671 N N . PRO A 1 216 ? 21.154 -11.510 1.096 1.00 93.88 216 PRO A N 1
ATOM 1672 C CA . PRO A 1 216 ? 21.728 -11.076 2.367 1.00 93.88 216 PRO A CA 1
ATOM 1673 C C . PRO A 1 216 ? 22.934 -10.143 2.209 1.00 93.88 216 PRO A C 1
ATOM 1675 O O . PRO A 1 216 ? 23.074 -9.204 2.997 1.00 93.88 216 PRO A O 1
ATOM 1678 N N . THR A 1 217 ? 23.773 -10.362 1.192 1.00 94.19 217 THR A N 1
ATOM 1679 C CA . THR A 1 217 ? 24.964 -9.547 0.940 1.00 94.19 217 THR A CA 1
ATOM 1680 C C . THR A 1 217 ? 24.562 -8.156 0.466 1.00 94.19 217 THR A C 1
ATOM 1682 O O . THR A 1 217 ? 24.933 -7.168 1.106 1.00 94.19 217 THR A O 1
ATOM 1685 N N . ALA A 1 218 ? 23.729 -8.052 -0.574 1.00 94.31 218 ALA A N 1
ATOM 1686 C CA . ALA A 1 218 ? 23.203 -6.763 -1.019 1.00 94.31 218 ALA A CA 1
ATOM 1687 C C . ALA A 1 218 ? 22.460 -6.022 0.106 1.00 94.31 218 ALA A C 1
ATOM 1689 O O . ALA A 1 218 ? 22.642 -4.818 0.293 1.00 94.31 218 ALA A O 1
ATOM 1690 N N . ARG A 1 219 ? 21.667 -6.728 0.920 1.00 93.19 219 ARG A N 1
ATOM 1691 C CA . ARG A 1 219 ? 20.985 -6.129 2.076 1.00 93.19 219 ARG A CA 1
ATOM 1692 C C . ARG A 1 219 ? 21.948 -5.561 3.104 1.00 93.19 219 ARG A C 1
ATOM 1694 O O . ARG A 1 219 ? 21.681 -4.476 3.609 1.00 93.19 219 ARG A O 1
ATOM 1701 N N . GLN A 1 220 ? 23.018 -6.279 3.444 1.00 92.62 220 GLN A N 1
ATOM 1702 C CA . GLN A 1 220 ? 24.011 -5.799 4.404 1.00 92.62 220 GLN A CA 1
ATOM 1703 C C . GLN A 1 220 ? 24.653 -4.500 3.908 1.00 92.62 220 GLN A C 1
ATOM 1705 O O . GLN A 1 220 ? 24.781 -3.543 4.670 1.00 92.62 220 GLN A O 1
ATOM 1710 N N . VAL A 1 221 ? 24.973 -4.440 2.616 1.00 93.25 221 VAL A N 1
ATOM 1711 C CA . VAL A 1 221 ? 25.527 -3.250 1.959 1.00 93.25 221 VAL A CA 1
ATOM 1712 C C . VAL A 1 221 ? 24.535 -2.087 2.007 1.00 93.25 221 VAL A C 1
ATOM 1714 O O . VAL A 1 221 ? 24.888 -0.990 2.429 1.00 93.25 221 VAL A O 1
ATOM 1717 N N . LEU A 1 222 ? 23.273 -2.331 1.645 1.00 92.19 222 LEU A N 1
ATOM 1718 C CA . LEU A 1 222 ? 22.202 -1.327 1.652 1.00 92.19 222 LEU A CA 1
ATOM 1719 C C . LEU A 1 222 ? 21.752 -0.909 3.065 1.00 92.19 222 LEU A C 1
ATOM 1721 O O . LEU A 1 222 ? 21.102 0.128 3.228 1.00 92.19 222 LEU A O 1
ATOM 1725 N N . ALA A 1 223 ? 22.032 -1.727 4.081 1.00 91.12 223 ALA A N 1
ATOM 1726 C CA . ALA A 1 223 ? 21.773 -1.416 5.482 1.00 91.12 223 ALA A CA 1
ATOM 1727 C C . ALA A 1 223 ? 22.866 -0.528 6.101 1.00 91.12 223 ALA A C 1
ATOM 1729 O O . ALA A 1 223 ? 22.574 0.191 7.059 1.00 91.12 223 ALA A O 1
ATOM 1730 N N . GLY A 1 224 ? 24.086 -0.596 5.557 1.00 88.44 224 GLY A N 1
ATOM 1731 C CA . GLY A 1 224 ? 25.255 0.172 5.984 1.00 88.44 224 GLY A CA 1
ATOM 1732 C C . GLY A 1 224 ? 25.295 1.602 5.436 1.00 88.44 224 GLY A C 1
ATOM 1733 O O . GLY A 1 224 ? 24.260 2.235 5.225 1.00 88.44 224 GLY A O 1
ATOM 1734 N N . ASP A 1 225 ? 26.510 2.121 5.231 1.00 82.81 225 ASP A N 1
ATOM 1735 C CA . ASP A 1 225 ? 26.734 3.484 4.741 1.00 82.81 225 ASP A CA 1
ATOM 1736 C C . ASP A 1 225 ? 26.414 3.605 3.232 1.00 82.81 225 ASP A C 1
ATOM 1738 O O . ASP A 1 225 ? 27.088 2.975 2.399 1.00 82.81 225 ASP A O 1
ATOM 1742 N N . PRO A 1 226 ? 25.417 4.429 2.849 1.00 78.88 226 PRO A N 1
ATOM 1743 C CA . PRO A 1 226 ? 25.058 4.642 1.450 1.00 78.88 226 PRO A CA 1
ATOM 1744 C C . PRO A 1 226 ? 26.156 5.332 0.625 1.00 78.88 226 PRO A C 1
ATOM 1746 O O . PRO A 1 226 ? 26.095 5.274 -0.602 1.00 78.88 226 PRO A O 1
ATOM 1749 N N . GLY A 1 227 ? 27.143 5.975 1.259 1.00 78.06 227 GLY A N 1
ATOM 1750 C CA . GLY A 1 227 ? 28.257 6.657 0.593 1.00 78.06 227 GLY A CA 1
ATOM 1751 C C . GLY A 1 227 ? 29.323 5.723 0.011 1.00 78.06 227 GLY A C 1
ATOM 1752 O O . GLY A 1 227 ? 30.218 6.175 -0.705 1.00 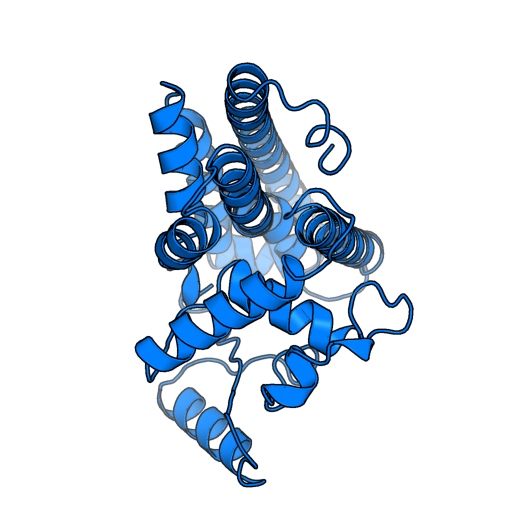78.06 227 GLY A O 1
ATOM 1753 N N . THR A 1 228 ? 29.246 4.418 0.283 1.00 83.50 228 THR A N 1
ATOM 1754 C CA . THR A 1 228 ? 30.197 3.444 -0.267 1.00 83.50 228 THR A CA 1
ATOM 1755 C C . THR A 1 228 ? 29.982 3.233 -1.770 1.00 83.50 228 THR A C 1
ATOM 1757 O O . THR A 1 228 ? 28.852 3.162 -2.251 1.00 83.50 228 THR A O 1
ATOM 1760 N N . SER A 1 229 ? 31.073 3.063 -2.529 1.00 83.69 229 SER A N 1
ATOM 1761 C CA . SER A 1 229 ? 31.015 2.806 -3.983 1.00 83.69 229 SER A CA 1
ATOM 1762 C C . SER A 1 229 ? 30.126 1.602 -4.332 1.00 83.69 229 SER A C 1
ATOM 1764 O O . SER A 1 229 ? 29.369 1.626 -5.301 1.00 83.69 229 SER A O 1
ATOM 1766 N N . HIS A 1 230 ? 30.147 0.567 -3.489 1.00 86.75 230 HIS A N 1
ATOM 1767 C CA . HIS A 1 230 ? 29.339 -0.628 -3.693 1.00 86.75 230 HIS A CA 1
ATOM 1768 C C . HIS A 1 230 ? 27.835 -0.372 -3.482 1.00 86.75 230 HIS A C 1
ATOM 1770 O O . HIS A 1 230 ? 27.029 -0.760 -4.329 1.00 86.75 230 HIS A O 1
ATOM 1776 N N . ALA A 1 231 ? 27.447 0.348 -2.420 1.00 87.06 231 ALA A N 1
ATOM 1777 C CA . ALA A 1 231 ? 26.055 0.755 -2.219 1.00 87.06 231 ALA A CA 1
ATOM 1778 C C . ALA A 1 231 ? 25.569 1.684 -3.343 1.00 87.06 231 ALA A C 1
ATOM 1780 O O . ALA A 1 231 ? 24.457 1.515 -3.843 1.00 87.06 231 ALA A O 1
ATOM 1781 N N . ALA A 1 232 ? 26.413 2.618 -3.792 1.00 88.31 232 ALA A N 1
ATOM 1782 C CA . ALA A 1 232 ? 26.106 3.500 -4.914 1.00 88.31 232 ALA A CA 1
ATOM 1783 C C . ALA A 1 232 ? 25.858 2.715 -6.216 1.00 88.31 232 ALA A C 1
ATOM 1785 O O . ALA A 1 232 ? 24.886 2.993 -6.917 1.00 88.31 232 ALA A O 1
ATOM 1786 N N . GLY A 1 233 ? 26.679 1.699 -6.507 1.00 91.94 233 GLY A N 1
ATOM 1787 C CA . GLY A 1 233 ? 26.494 0.811 -7.658 1.00 91.94 233 GLY A CA 1
ATOM 1788 C C . GLY A 1 233 ? 25.154 0.068 -7.628 1.00 91.94 233 GLY A C 1
ATOM 1789 O O . GLY A 1 233 ? 24.417 0.090 -8.613 1.00 91.94 233 GLY A O 1
ATOM 1790 N N . LEU A 1 234 ? 24.789 -0.514 -6.478 1.00 93.12 234 LEU A N 1
ATOM 1791 C CA . LEU A 1 234 ? 23.486 -1.170 -6.301 1.00 93.12 234 LEU A CA 1
ATOM 1792 C C . LEU A 1 234 ? 22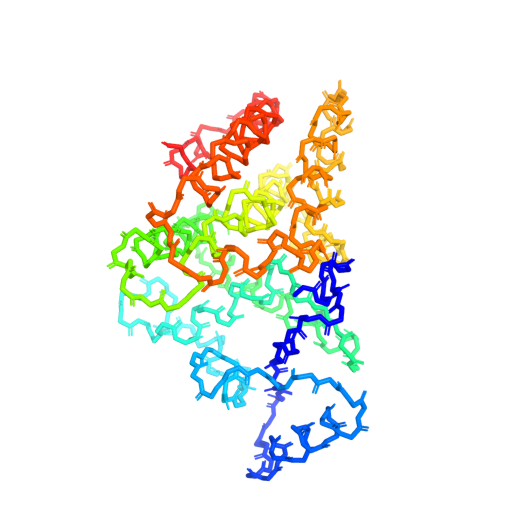.323 -0.184 -6.469 1.00 93.12 234 LEU A C 1
ATOM 1794 O O . LEU A 1 234 ? 21.347 -0.478 -7.155 1.00 93.12 234 LEU A O 1
ATOM 1798 N N . LEU A 1 235 ? 22.422 1.009 -5.879 1.00 92.44 235 LEU A N 1
ATOM 1799 C CA . LEU A 1 235 ? 21.384 2.035 -5.993 1.00 92.44 235 LEU A CA 1
ATOM 1800 C C . LEU A 1 235 ? 21.189 2.521 -7.435 1.00 92.44 235 LEU A C 1
ATOM 1802 O O . LEU A 1 235 ? 20.055 2.814 -7.819 1.00 92.44 235 LEU A O 1
ATOM 1806 N N . LEU A 1 236 ? 22.261 2.597 -8.229 1.00 93.06 236 LEU A N 1
ATOM 1807 C CA . LEU A 1 236 ? 22.186 2.930 -9.652 1.00 93.06 236 LEU A CA 1
ATOM 1808 C C . LEU A 1 236 ? 21.465 1.837 -10.447 1.00 93.06 236 LEU A C 1
ATOM 1810 O O . LEU A 1 236 ? 20.518 2.157 -11.159 1.00 93.06 236 LEU A O 1
ATOM 1814 N N . ALA A 1 237 ? 21.822 0.564 -10.260 1.00 92.69 237 ALA A N 1
ATOM 1815 C CA . ALA A 1 237 ? 21.133 -0.545 -10.926 1.00 92.69 237 ALA A CA 1
ATOM 1816 C C . ALA A 1 237 ? 19.630 -0.578 -10.577 1.00 92.69 237 ALA A C 1
ATOM 1818 O O . ALA A 1 237 ? 18.765 -0.666 -11.447 1.00 92.69 237 ALA A O 1
ATOM 1819 N N . ILE A 1 238 ? 19.296 -0.400 -9.294 1.00 95.75 238 ILE A N 1
ATOM 1820 C CA . ILE A 1 238 ? 17.902 -0.339 -8.834 1.00 95.75 238 ILE A CA 1
ATOM 1821 C C . ILE A 1 238 ? 17.154 0.873 -9.391 1.00 95.75 238 ILE A C 1
ATOM 1823 O O . ILE A 1 238 ? 15.942 0.803 -9.610 1.00 95.75 238 ILE A O 1
ATOM 1827 N N . ARG A 1 239 ? 17.831 2.005 -9.603 1.00 95.06 239 ARG A N 1
ATOM 1828 C CA . ARG A 1 239 ? 17.202 3.188 -10.198 1.00 95.06 239 ARG A CA 1
ATOM 1829 C C . ARG A 1 239 ? 16.674 2.874 -11.592 1.00 95.06 239 ARG A C 1
ATOM 1831 O O . ARG A 1 239 ? 15.545 3.263 -11.879 1.00 95.06 239 ARG A O 1
ATOM 1838 N N . ASP A 1 240 ? 17.448 2.173 -12.408 1.00 96.12 240 ASP A N 1
ATOM 1839 C CA . ASP A 1 240 ? 17.097 1.903 -13.802 1.00 96.12 240 ASP A CA 1
ATOM 1840 C C . ASP A 1 240 ? 15.931 0.889 -13.887 1.00 96.12 240 ASP A C 1
ATOM 1842 O O . ASP A 1 240 ? 14.953 1.108 -14.612 1.00 96.12 240 ASP A O 1
ATOM 1846 N N . HIS A 1 241 ? 15.917 -0.139 -13.028 1.00 97.44 241 HIS A N 1
ATOM 1847 C CA . HIS A 1 241 ? 14.740 -1.009 -12.865 1.00 97.44 241 HIS A CA 1
ATOM 1848 C C . HIS A 1 241 ? 13.515 -0.248 -12.333 1.00 97.44 241 HIS A C 1
ATOM 1850 O O . HIS A 1 241 ? 12.405 -0.427 -12.827 1.00 97.44 241 HIS A O 1
ATOM 1856 N N . GLY A 1 242 ? 13.699 0.657 -11.368 1.00 96.25 242 GLY A N 1
ATOM 1857 C CA . GLY A 1 242 ? 12.621 1.508 -10.856 1.00 96.25 242 GLY A CA 1
ATOM 1858 C C . GLY A 1 242 ? 12.035 2.449 -11.917 1.00 96.25 242 GLY A C 1
ATOM 1859 O O . GLY A 1 242 ? 10.833 2.717 -11.912 1.00 96.25 242 GLY A O 1
ATOM 1860 N N . GLN A 1 243 ? 12.859 2.940 -12.847 1.00 96.81 243 GLN A N 1
ATOM 1861 C CA . GLN A 1 243 ? 12.400 3.712 -14.005 1.00 96.81 243 GLN A CA 1
ATOM 1862 C C . GLN A 1 243 ? 11.583 2.847 -14.965 1.00 96.81 243 GLN A C 1
ATOM 1864 O O . GLN A 1 243 ? 10.528 3.295 -15.410 1.00 96.81 243 GLN A O 1
ATOM 1869 N N . THR A 1 244 ? 12.021 1.610 -15.213 1.00 97.94 244 THR A N 1
ATOM 1870 C CA . THR A 1 244 ? 11.277 0.631 -16.022 1.00 97.94 244 THR A CA 1
ATOM 1871 C C . THR A 1 244 ? 9.902 0.356 -15.413 1.00 97.94 244 THR A C 1
ATOM 1873 O O . THR A 1 244 ? 8.891 0.547 -16.083 1.00 97.94 244 THR A O 1
ATOM 1876 N N . ILE A 1 24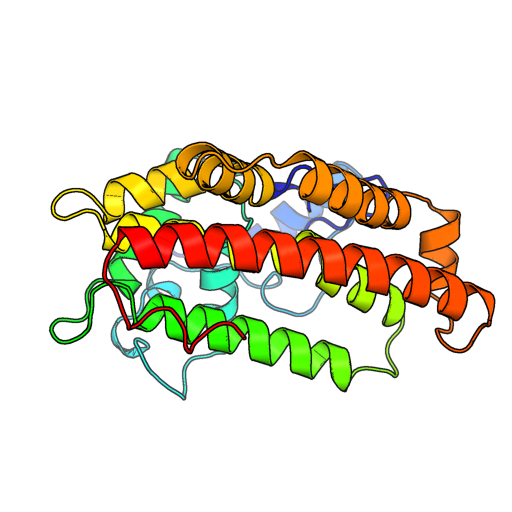5 ? 9.843 0.042 -14.110 1.00 98.31 245 ILE A N 1
ATOM 1877 C CA . ILE A 1 245 ? 8.582 -0.144 -13.373 1.00 98.31 245 ILE A CA 1
ATOM 1878 C C . ILE A 1 245 ? 7.674 1.079 -13.545 1.00 98.31 245 ILE A C 1
ATOM 1880 O O . ILE A 1 245 ? 6.516 0.944 -13.926 1.00 98.31 245 ILE A O 1
ATOM 1884 N N . ARG A 1 246 ? 8.188 2.295 -13.312 1.00 97.12 246 ARG A N 1
ATOM 1885 C CA . ARG A 1 246 ? 7.392 3.523 -13.462 1.00 97.12 246 ARG A CA 1
ATOM 1886 C C . ARG A 1 246 ? 6.870 3.712 -14.892 1.00 97.12 246 ARG A C 1
ATOM 1888 O O . ARG A 1 246 ? 5.733 4.149 -15.045 1.00 97.12 246 ARG A O 1
ATOM 1895 N N . GLY A 1 247 ? 7.684 3.425 -15.907 1.00 97.88 247 GLY A N 1
ATOM 1896 C CA . GLY A 1 247 ? 7.297 3.531 -17.315 1.00 97.88 247 GLY A CA 1
ATOM 1897 C C . GLY A 1 247 ? 6.154 2.583 -17.677 1.00 97.88 247 GLY A C 1
ATOM 1898 O O . GLY A 1 247 ? 5.175 3.007 -18.288 1.00 97.88 247 GLY A O 1
ATOM 1899 N N . GLU A 1 248 ? 6.226 1.334 -17.222 1.00 98.38 248 GLU A N 1
ATOM 1900 C CA . GLU A 1 248 ? 5.164 0.342 -17.432 1.00 98.38 248 GLU A CA 1
ATOM 1901 C C . GLU A 1 248 ? 3.867 0.715 -16.700 1.00 98.38 248 GLU A C 1
ATOM 1903 O O . GLU A 1 248 ? 2.780 0.635 -17.272 1.00 98.38 248 GLU A O 1
ATOM 1908 N N . LEU A 1 249 ? 3.973 1.219 -15.465 1.00 97.94 249 LEU A N 1
ATOM 1909 C CA . LEU A 1 249 ? 2.819 1.709 -14.704 1.00 97.94 249 LEU A CA 1
ATOM 1910 C C . LEU A 1 249 ? 2.139 2.914 -15.376 1.00 97.94 249 LEU A C 1
ATOM 1912 O O . LEU A 1 249 ? 0.914 2.997 -15.402 1.00 97.94 249 LEU A O 1
ATOM 1916 N N . LEU A 1 250 ? 2.922 3.832 -15.949 1.00 96.50 250 LEU A N 1
ATOM 1917 C CA . LEU A 1 250 ? 2.413 4.942 -16.760 1.00 96.50 250 LEU A CA 1
ATOM 1918 C C . LEU A 1 250 ? 1.670 4.443 -18.003 1.00 96.50 250 LEU A C 1
ATOM 1920 O O . LEU A 1 250 ? 0.603 4.959 -18.330 1.00 96.50 250 LEU A O 1
ATOM 1924 N N . ARG A 1 251 ? 2.224 3.432 -18.684 1.00 97.00 251 ARG A N 1
ATOM 1925 C CA . ARG A 1 251 ? 1.640 2.843 -19.895 1.00 97.00 251 ARG A CA 1
ATOM 1926 C C . ARG A 1 251 ? 0.242 2.283 -19.625 1.00 97.00 251 ARG A C 1
ATOM 1928 O O . ARG A 1 251 ? -0.693 2.647 -20.335 1.00 97.00 251 ARG A O 1
ATOM 1935 N N . VAL A 1 252 ? 0.082 1.465 -18.580 1.00 97.38 252 VAL A N 1
ATOM 1936 C CA . VAL A 1 252 ? -1.233 0.903 -18.212 1.00 97.38 252 VAL A CA 1
ATOM 1937 C C . VAL A 1 252 ? -2.199 1.960 -17.691 1.00 97.38 252 VAL A C 1
ATOM 1939 O O . VAL A 1 252 ? -3.370 1.952 -18.061 1.00 97.38 252 VAL A O 1
ATOM 1942 N N . PHE A 1 253 ? -1.719 2.915 -16.893 1.00 94.81 253 PHE A N 1
ATOM 1943 C CA . PHE A 1 253 ? -2.559 3.999 -16.395 1.00 94.81 253 PHE A CA 1
ATOM 1944 C C . PHE A 1 253 ? -3.152 4.835 -17.540 1.00 94.81 253 PHE A C 1
ATOM 1946 O O . PHE A 1 253 ? -4.357 5.082 -17.564 1.00 94.81 253 PHE A O 1
ATOM 1953 N N . ASN A 1 254 ? -2.329 5.217 -18.520 1.00 93.50 254 ASN A N 1
ATOM 1954 C CA . ASN A 1 254 ? -2.777 5.973 -19.691 1.00 93.50 254 ASN A CA 1
ATOM 1955 C C . ASN A 1 254 ? -3.761 5.174 -20.556 1.00 93.50 254 ASN A C 1
ATOM 1957 O O . ASN A 1 254 ? -4.719 5.743 -21.072 1.00 93.50 254 ASN A O 1
ATOM 1961 N N . ALA A 1 255 ? -3.551 3.862 -20.705 1.00 94.56 255 ALA A N 1
ATOM 1962 C CA . ALA A 1 255 ? -4.470 3.004 -21.448 1.00 94.56 255 ALA A CA 1
ATOM 1963 C C . ALA A 1 255 ? -5.855 2.936 -20.779 1.00 94.56 255 ALA A C 1
ATOM 1965 O O . ALA A 1 255 ? -6.874 3.106 -21.450 1.00 94.56 255 ALA A O 1
ATOM 1966 N N . LEU A 1 256 ? -5.900 2.768 -19.452 1.00 92.12 256 LEU A N 1
ATOM 1967 C CA . LEU A 1 256 ? -7.155 2.756 -18.697 1.00 92.12 256 LEU A CA 1
ATOM 1968 C C . LEU A 1 256 ? -7.883 4.101 -18.774 1.00 92.12 256 LEU A C 1
ATOM 1970 O O . LEU A 1 256 ? -9.077 4.133 -19.066 1.00 92.12 256 LEU A O 1
ATOM 1974 N N . THR A 1 257 ? -7.190 5.220 -18.558 1.00 88.06 257 THR A N 1
ATOM 1975 C CA . THR A 1 257 ? -7.840 6.542 -18.552 1.00 88.06 257 THR A CA 1
ATOM 1976 C C . THR A 1 257 ? -8.307 6.979 -19.938 1.00 88.06 257 THR A C 1
ATOM 1978 O O . THR A 1 257 ? -9.380 7.572 -20.050 1.00 88.06 257 THR A O 1
ATOM 1981 N N . ALA A 1 258 ? -7.576 6.621 -21.000 1.00 87.69 258 ALA A N 1
ATOM 1982 C CA . ALA A 1 258 ? -8.021 6.830 -22.376 1.00 87.69 258 ALA A CA 1
ATOM 1983 C C . ALA A 1 258 ? -9.322 6.071 -22.679 1.00 87.69 258 ALA A C 1
ATOM 1985 O O . ALA A 1 258 ? -10.195 6.608 -23.357 1.00 87.69 258 ALA A O 1
ATOM 1986 N N . SER A 1 259 ? -9.476 4.854 -22.145 1.00 78.94 259 SER A N 1
ATOM 1987 C CA . SER A 1 259 ? -10.704 4.067 -22.313 1.00 78.94 259 SER A CA 1
ATOM 1988 C C . SER A 1 259 ? -11.883 4.585 -21.478 1.00 78.94 259 SER A C 1
ATOM 1990 O O . SER A 1 259 ? -13.025 4.496 -21.916 1.00 78.94 259 SER A O 1
ATOM 1992 N N . ALA A 1 260 ? -11.611 5.165 -20.304 1.00 71.44 260 ALA A N 1
ATOM 1993 C CA . ALA A 1 260 ? -12.633 5.605 -19.353 1.00 71.44 260 ALA A CA 1
ATOM 1994 C C . ALA A 1 260 ? -13.168 7.028 -19.610 1.00 71.44 260 ALA A C 1
ATOM 1996 O O . ALA A 1 260 ? -14.094 7.464 -18.932 1.00 71.44 260 ALA A O 1
ATOM 1997 N N . GLY A 1 261 ? -12.568 7.798 -20.527 1.00 60.75 261 GLY A N 1
ATOM 1998 C CA . GLY A 1 261 ? -12.982 9.180 -20.816 1.00 60.75 261 GLY A CA 1
ATOM 1999 C C . GLY A 1 261 ? -12.820 10.165 -19.643 1.00 60.75 261 GLY A C 1
ATOM 2000 O O . GLY A 1 261 ? -13.299 11.297 -19.721 1.00 60.75 261 GLY A O 1
ATOM 2001 N N . SER A 1 262 ? -12.148 9.767 -18.556 1.00 55.31 262 SER A N 1
ATOM 2002 C CA . SER A 1 262 ? -12.068 10.543 -17.316 1.00 55.31 262 SER A CA 1
ATOM 2003 C C . SER A 1 262 ? -10.794 11.385 -17.246 1.00 55.31 262 SER A C 1
ATOM 2005 O O . SER A 1 262 ? -9.676 10.873 -17.185 1.00 55.31 262 SER A O 1
ATOM 2007 N N . LYS A 1 263 ? -10.977 12.710 -17.218 1.00 53.12 263 LYS A N 1
ATOM 2008 C CA . LYS A 1 263 ? -9.910 13.721 -17.135 1.00 53.12 263 LYS A CA 1
ATOM 2009 C C . LYS A 1 263 ? -9.331 13.879 -15.715 1.00 53.12 263 LYS A C 1
ATOM 2011 O O . LYS A 1 263 ? -8.269 14.469 -15.570 1.00 53.12 263 LYS A O 1
ATOM 2016 N N . ALA A 1 264 ? -10.007 13.355 -14.686 1.00 53.94 264 ALA A N 1
ATOM 2017 C CA . ALA A 1 264 ? -9.715 13.641 -13.275 1.00 53.94 264 ALA A CA 1
ATOM 2018 C C . ALA A 1 264 ? -8.523 12.856 -12.687 1.00 53.94 264 ALA A C 1
ATOM 2020 O O . ALA A 1 264 ? -7.911 13.299 -11.722 1.00 53.94 264 ALA A O 1
ATOM 2021 N N . ALA A 1 265 ? -8.149 11.709 -13.263 1.00 54.12 265 ALA A N 1
ATOM 2022 C CA . ALA A 1 265 ? -7.144 10.831 -12.653 1.00 54.12 265 ALA A CA 1
ATOM 2023 C C . ALA A 1 265 ? -5.680 11.273 -12.893 1.00 54.12 265 ALA A C 1
ATOM 2025 O O . ALA A 1 265 ? -4.777 10.822 -12.188 1.00 54.12 265 ALA A O 1
ATOM 2026 N N . MET A 1 266 ? -5.420 12.128 -13.889 1.00 50.75 266 MET A N 1
ATOM 2027 C CA . MET A 1 266 ? -4.057 12.422 -14.364 1.00 50.75 266 MET A CA 1
ATOM 2028 C C . MET A 1 266 ? -3.197 13.225 -13.373 1.00 50.75 266 MET A C 1
ATOM 2030 O O . MET A 1 266 ? -1.982 13.030 -13.346 1.00 50.75 266 MET A O 1
ATOM 2034 N N . ASP A 1 267 ? -3.800 14.065 -12.527 1.00 45.94 267 ASP A N 1
ATOM 2035 C CA . ASP A 1 267 ? -3.053 15.054 -11.733 1.00 45.94 267 ASP A CA 1
ATOM 2036 C C . ASP A 1 267 ? -2.457 14.501 -10.421 1.00 45.94 267 ASP A C 1
ATOM 2038 O O . ASP A 1 267 ? -1.605 15.140 -9.806 1.00 45.94 267 ASP A O 1
ATOM 2042 N N . VAL A 1 268 ? -2.840 13.295 -9.982 1.00 50.06 268 VAL A N 1
ATOM 2043 C CA . VAL A 1 268 ? -2.510 12.819 -8.619 1.00 50.06 268 VAL A CA 1
ATOM 2044 C C . VAL A 1 268 ? -1.202 12.006 -8.541 1.00 50.06 268 VAL A C 1
ATOM 2046 O O . VAL A 1 268 ? -0.625 11.817 -7.466 1.00 50.06 268 VAL A O 1
ATOM 2049 N N . LEU A 1 269 ? -0.660 11.531 -9.666 1.00 47.12 269 LEU A N 1
ATOM 2050 C CA . LEU A 1 269 ? 0.420 10.531 -9.644 1.00 47.12 269 LEU A CA 1
ATOM 2051 C C . LEU A 1 269 ? 1.820 11.016 -9.994 1.00 47.12 269 LEU A C 1
ATOM 2053 O O . LEU A 1 269 ? 2.801 10.458 -9.460 1.00 47.12 269 LEU A O 1
ATOM 2057 N N . PHE A 1 270 ? 1.926 11.970 -10.919 1.00 46.84 270 PHE A N 1
ATOM 2058 C CA . PHE A 1 270 ? 3.155 12.192 -11.679 1.00 46.84 270 PHE A CA 1
ATOM 2059 C C . PHE A 1 270 ? 3.759 13.573 -11.490 1.00 46.84 270 PHE A C 1
ATOM 2061 O O . PHE A 1 270 ? 3.114 14.572 -11.850 1.00 46.84 270 PHE A O 1
#

pLDDT: mean 90.6, std 9.76, range [45.94, 98.62]

Radius of gyration: 18.93 Å; chains: 1; bounding box: 55×37×51 Å

Foldseek 3Di:
DVLQVLDDLPDADQDAAEDQDDDDPCVQVVVQVVCVVVVHHHDDCDALRPDHYYLCLLLPLVCQVDPPRPPNSLVVLLVLQQGDDDPPDRVVSLVSVLSSLCSQQVDDPDLRNVSVLQSLLVVLVVLVVCLVPVQPDFLSLVSLLCNLAQVVLSSLLSLLLVLVLSLDDPCSSVVSSVSSSDRSVVSLCVLCVVLVHDCVLLVVLNCVSSVCSRDPVSSVLSRDRCPDPSNVVVSVSSVVSSVSNVVSSVVSVVSSCVVSVDPPNPPRDD

Secondary structure (DSSP, 8-state):
-GGGT---TT-EE---EEESSPPPTTHHHHHHHHHHHTTPEEPPSSSTTSSEEEHHHHT-GGGTT-TT--HHHHHHHHHHHHT---SS-HHHHHHHHHHHHHHHH--TTS-TTHHHHHHHHHHHHHHHHHHHH-TTSTTHHHHHHHIIIIIHHHHHHHHHHHHHHHT-SSSHHHHHHHHTTS-HHHHHHHHHHHTT---HHHHHHHHHHHHHHH-HHHHHHHHS-TTSHHHHHHHHHHHHHHHHHHHHHHHHHHHHHHHHT-STTGGGT-

Sequence (270 aa):
SLGRLEAHAASDCDLLVAGEGPLGTDIRAHIDATVAAEGLRAAKADGIYTETLRRTELLDPARRGSLAEPAGDFGRRMALLLDAAAISNDPVFRRWQRDVLEWYTAAPDEATWQLLIDDLGRYRHAYRCWQRFDTGQPAWALRQVKLRGSRTIGFAGLLLLVVQAAAREDDALDWIAEELGRTPLERVTDAMRRCDIDAGNLLEAYAAVHGTLCDPTARQVLAGDPGTSHAAGLLLAIRDHGQTIRGELLRVFNALTASAGSKAAMDVLF